Protein AF-A0A6S7K1G3-F1 (afdb_monomer)

Nearest PDB structures (foldseek):
  2ozj-assembly2_B-3  TM=6.585E-01  e=2.668E-03  Desulfitobacterium hafniense DCB-2
  5j4f-assembly1_A  TM=6.562E-01  e=2.538E-02  Helicobacter pylori 26695
  6xwv-assembly1_A  TM=2.941E-01  e=1.080E-01  Drosophila melanogaster
  2cau-assembly1_A  TM=2.635E-01  e=7.033E-02  Canavalia ensiformis
  1ipk-assembly1_C  TM=2.394E-01  e=5.098E-02  Glycine max

Secondary structure (DSSP, 8-state):
-----PPEEEE--S-SSSEEEEEEEEEEEEE-S-EEEEE-SSSPEEEE-SS-EEE-TT-EEEE-SEEEEEEEEEEEEE--TT--GGGGGGSTT-EEGGGTSTTS-TTS--EE---EEEEEEEE-HHHHTTSSSS--GGG-EEEEEEE--EE--TT------S--SSS---------SS-------SSSSGGG-

Radius of gyration: 18.21 Å; Cα contacts (8 Å, |Δi|>4): 363; chains: 1; bounding box: 44×36×48 Å

Sequence (193 aa):
MGIIMSNKETTLNFSQRLEATWLTDVKNYRIKKRTIVTNIGERSAKILADPAKELQPRTSTILQDVTIDNADSLILTHIPDKINLGGIILDKGWAHLSATVPDFSTEYPLYKSAQYEVGKVKFDPFFATGATTAPNHEHMRCYQAKVNLWFSPENTNCAIHNHHTDPEMLEVHTQIFGVGRMQKFHKQEFDSI

pLDDT: mean 92.72, std 8.64, range [37.53, 98.56]

Organism: Paramuricea clavata (NCBI:txid317549)

Mean predicted aligned error: 4.65 Å

Structure (mmCIF, N/CA/C/O backbone):
data_AF-A0A6S7K1G3-F1
#
_entry.id   AF-A0A6S7K1G3-F1
#
loop_
_atom_site.group_PDB
_atom_site.id
_atom_site.type_symbol
_atom_site.label_atom_id
_atom_site.label_alt_id
_atom_site.label_comp_id
_atom_site.label_asym_id
_atom_site.label_entity_id
_atom_site.label_seq_id
_atom_site.pdbx_PDB_ins_code
_atom_site.Cartn_x
_atom_site.Cartn_y
_atom_site.Cartn_z
_atom_site.occupancy
_atom_site.B_iso_or_equiv
_atom_site.auth_seq_id
_atom_site.auth_comp_id
_atom_site.auth_asym_id
_atom_site.auth_atom_id
_atom_site.pdbx_PDB_model_num
ATOM 1 N N . MET A 1 1 ? -19.104 21.026 25.021 1.00 37.53 1 MET A N 1
ATOM 2 C CA . MET A 1 1 ? -19.798 20.354 23.902 1.00 37.53 1 MET A CA 1
ATOM 3 C C . MET A 1 1 ? -18.724 19.661 23.077 1.00 37.53 1 MET A C 1
ATOM 5 O O . MET A 1 1 ? -17.961 20.341 22.407 1.00 37.53 1 MET A O 1
ATOM 9 N N . GLY A 1 2 ? -18.517 18.358 23.286 1.00 43.81 2 GLY A N 1
ATOM 10 C CA . GLY A 1 2 ? -17.409 17.627 22.661 1.00 43.81 2 GLY A CA 1
ATOM 11 C C . GLY A 1 2 ? -17.729 17.311 21.204 1.00 43.81 2 GLY A C 1
ATOM 12 O O . GLY A 1 2 ? -18.800 16.779 20.923 1.00 43.81 2 GLY A O 1
ATOM 13 N N . ILE A 1 3 ? -16.823 17.645 20.287 1.00 48.00 3 ILE A N 1
ATOM 14 C CA . ILE A 1 3 ? -16.914 17.215 18.890 1.00 48.00 3 ILE A CA 1
ATOM 15 C C . ILE A 1 3 ? -16.811 15.686 18.894 1.00 48.00 3 ILE A C 1
ATOM 17 O O . ILE A 1 3 ? -15.788 15.131 19.298 1.00 48.00 3 ILE A O 1
ATOM 21 N N . ILE A 1 4 ? -17.877 14.997 18.483 1.00 52.91 4 ILE A N 1
ATOM 22 C CA . ILE A 1 4 ? -17.816 13.564 18.198 1.00 52.91 4 ILE A CA 1
ATOM 23 C C . ILE A 1 4 ? -16.953 13.435 16.942 1.00 52.91 4 ILE A C 1
ATOM 25 O O . ILE A 1 4 ? -17.427 13.669 15.833 1.00 52.91 4 ILE A O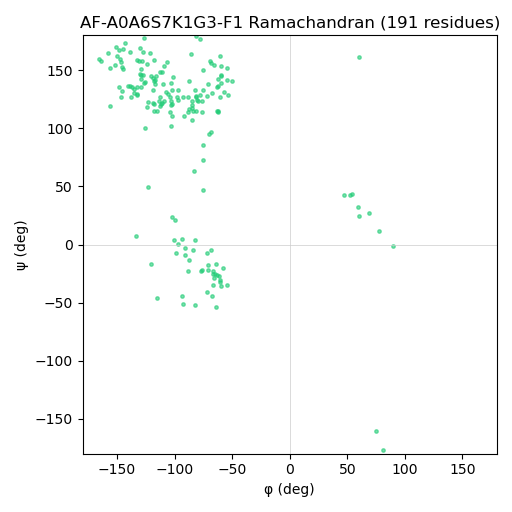 1
ATOM 29 N N . MET A 1 5 ? -15.663 13.143 17.118 1.00 57.69 5 MET A N 1
ATOM 30 C CA . MET A 1 5 ? -14.801 12.775 15.997 1.00 57.69 5 MET A CA 1
ATOM 31 C C . MET A 1 5 ? -15.370 11.491 15.394 1.00 57.69 5 MET A C 1
ATOM 33 O O . MET A 1 5 ? -15.462 10.470 16.078 1.00 57.69 5 MET A O 1
ATOM 37 N N . SER A 1 6 ? -15.838 11.591 14.154 1.00 83.06 6 SER A N 1
ATOM 38 C CA . SER A 1 6 ? -16.354 10.473 13.374 1.00 83.06 6 SER A CA 1
ATOM 39 C C . SER A 1 6 ? -15.286 10.028 12.388 1.00 83.06 6 SER A C 1
ATOM 41 O O . SER A 1 6 ? -14.546 10.850 11.848 1.00 83.06 6 SER A O 1
ATOM 43 N N . ASN A 1 7 ? -15.227 8.719 12.170 1.00 94.06 7 ASN A N 1
ATOM 44 C CA . ASN A 1 7 ? -14.406 8.108 11.137 1.00 94.06 7 ASN A CA 1
ATOM 45 C C . ASN A 1 7 ? -14.727 8.749 9.782 1.00 94.06 7 ASN A C 1
ATOM 47 O O . ASN A 1 7 ? -15.898 8.819 9.401 1.00 94.06 7 ASN A O 1
ATOM 51 N N . LYS A 1 8 ? -13.706 9.200 9.053 1.00 96.44 8 LYS A N 1
ATOM 52 C CA . LYS A 1 8 ? -13.871 9.763 7.709 1.00 96.44 8 LYS A CA 1
ATOM 53 C C . LYS A 1 8 ? -13.453 8.740 6.671 1.00 96.44 8 LYS A C 1
ATOM 55 O O . LYS A 1 8 ? -12.300 8.315 6.654 1.00 96.44 8 LYS A O 1
ATOM 60 N N . GLU A 1 9 ? -14.381 8.387 5.793 1.00 97.38 9 GLU A N 1
ATOM 61 C CA . GLU A 1 9 ? -14.184 7.403 4.731 1.00 97.38 9 GLU A CA 1
ATOM 62 C C . GLU A 1 9 ? -14.218 8.084 3.365 1.00 97.38 9 GLU A C 1
ATOM 64 O O . GLU A 1 9 ? -15.159 8.802 3.036 1.00 97.38 9 GLU A O 1
ATOM 69 N N . THR A 1 10 ? -13.184 7.851 2.561 1.00 98.06 10 THR A N 1
ATOM 70 C CA . THR A 1 10 ? -13.112 8.287 1.163 1.00 98.06 10 THR A CA 1
ATOM 71 C C . THR A 1 10 ? -12.867 7.071 0.281 1.00 98.06 10 THR A C 1
ATOM 73 O O . THR A 1 10 ? -11.840 6.407 0.409 1.00 98.06 10 THR A O 1
ATOM 76 N N . THR A 1 11 ? -13.797 6.763 -0.621 1.00 97.75 11 THR A N 1
ATOM 77 C CA . THR A 1 11 ? -13.630 5.658 -1.574 1.00 97.75 11 THR A CA 1
ATOM 78 C C . THR A 1 11 ? -12.520 5.975 -2.577 1.00 97.75 11 THR A C 1
ATOM 80 O O . THR A 1 11 ? -12.520 7.035 -3.204 1.00 97.75 11 THR A O 1
ATOM 83 N N . LEU A 1 12 ? -11.599 5.030 -2.766 1.00 97.50 12 LEU A N 1
ATOM 84 C CA . LEU A 1 12 ? -10.542 5.088 -3.771 1.00 97.50 12 LEU A CA 1
ATOM 85 C C . LEU A 1 12 ? -10.913 4.176 -4.946 1.00 97.50 12 LEU A C 1
ATOM 87 O O . LEU A 1 12 ? -10.791 2.954 -4.878 1.00 97.50 12 LEU A O 1
ATOM 91 N N . ASN A 1 13 ? -11.383 4.774 -6.038 1.00 95.69 13 ASN A N 1
ATOM 92 C CA . ASN A 1 13 ? -11.923 4.045 -7.189 1.00 95.69 13 ASN A CA 1
ATOM 93 C C . ASN A 1 13 ? -10.823 3.568 -8.151 1.00 95.69 13 ASN A C 1
ATOM 95 O O . ASN A 1 13 ? -10.783 3.974 -9.310 1.00 95.69 13 ASN A O 1
ATOM 99 N N . PHE A 1 14 ? -9.932 2.692 -7.680 1.00 95.69 14 PHE A N 1
ATOM 100 C CA . PHE A 1 14 ? -8.891 2.108 -8.530 1.00 95.69 14 PHE A CA 1
ATOM 101 C C . PHE A 1 14 ? -9.452 1.181 -9.611 1.00 95.69 14 PHE A C 1
ATOM 103 O O . PHE A 1 14 ? -8.864 1.068 -10.680 1.00 95.69 14 PHE A O 1
ATOM 110 N N . SER A 1 15 ? -10.531 0.457 -9.314 1.00 92.94 15 SER A N 1
ATOM 111 C CA . SER A 1 15 ? -11.085 -0.608 -10.155 1.00 92.94 15 SER A CA 1
ATOM 112 C C . SER A 1 15 ? -12.500 -0.961 -9.685 1.00 92.94 15 SER A C 1
ATOM 114 O O . SER A 1 15 ? -12.854 -0.692 -8.542 1.00 92.94 15 SER A O 1
ATOM 116 N N . GLN A 1 16 ? -13.303 -1.589 -10.549 1.00 91.38 16 GLN A N 1
ATOM 117 C CA . GLN A 1 16 ? -14.605 -2.162 -10.172 1.00 91.38 16 GLN A CA 1
ATOM 118 C C . GLN A 1 16 ? -14.487 -3.575 -9.569 1.00 91.38 16 GLN A C 1
ATOM 120 O O . GLN A 1 16 ? -15.484 -4.170 -9.166 1.00 91.38 16 GLN A O 1
ATOM 125 N N . ARG A 1 17 ? -13.277 -4.142 -9.540 1.00 93.00 17 ARG A N 1
ATOM 126 C CA . ARG A 1 17 ? -12.982 -5.530 -9.144 1.00 93.00 17 ARG A CA 1
ATOM 127 C C . ARG A 1 17 ? -12.491 -5.664 -7.709 1.00 93.00 17 ARG A C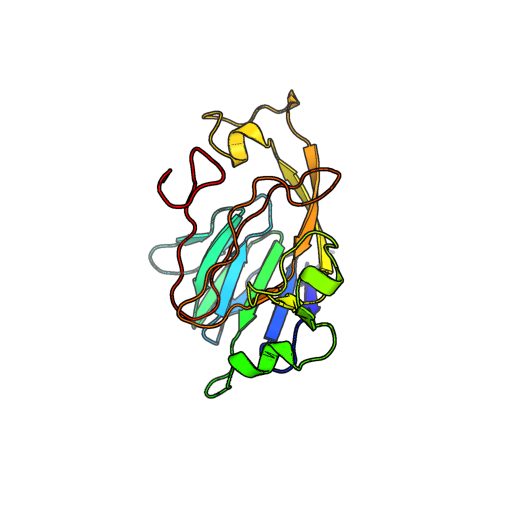 1
ATOM 129 O O . ARG A 1 17 ? -12.314 -6.782 -7.234 1.00 93.00 17 ARG A O 1
ATOM 136 N N . LEU A 1 18 ? -12.249 -4.545 -7.038 1.00 93.81 18 LEU A N 1
ATOM 137 C CA . LEU A 1 18 ? -11.879 -4.472 -5.631 1.00 93.81 18 LEU A CA 1
ATOM 138 C C . LEU A 1 18 ? -12.466 -3.211 -5.013 1.00 93.81 18 LEU A C 1
ATOM 140 O O . LEU A 1 18 ? -12.739 -2.232 -5.703 1.00 93.81 18 LEU A O 1
ATOM 144 N N . GLU A 1 19 ? -12.616 -3.235 -3.700 1.00 95.50 19 GLU A N 1
ATOM 145 C CA . GLU A 1 19 ? -13.054 -2.093 -2.911 1.00 95.50 19 GLU A CA 1
ATOM 146 C C . GLU A 1 19 ? -11.841 -1.532 -2.169 1.00 95.50 19 GLU A C 1
ATOM 148 O O . GLU A 1 19 ? -11.114 -2.279 -1.507 1.00 95.50 19 GLU A O 1
ATOM 153 N N . ALA A 1 20 ? -11.619 -0.222 -2.262 1.00 97.56 20 ALA A N 1
ATOM 154 C C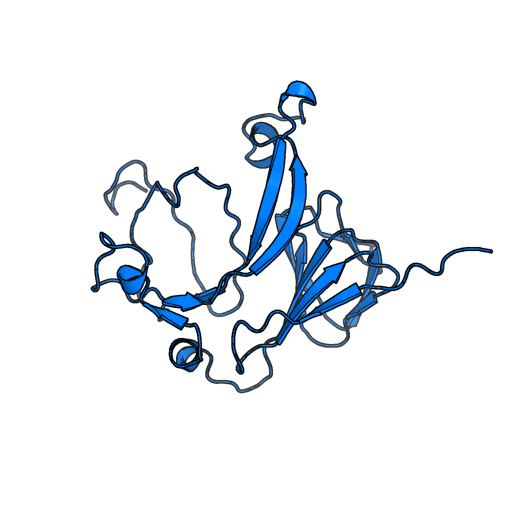A . ALA A 1 20 ? -10.591 0.456 -1.490 1.00 97.56 20 ALA A CA 1
ATOM 155 C C . ALA A 1 20 ? -11.144 1.722 -0.833 1.00 97.56 20 ALA A C 1
ATOM 157 O O . ALA A 1 20 ? -11.833 2.520 -1.470 1.00 97.56 20 ALA A O 1
ATOM 158 N N . THR A 1 21 ? -10.802 1.922 0.437 1.00 98.31 21 THR A N 1
ATOM 159 C CA . THR A 1 21 ? -11.238 3.072 1.233 1.00 98.31 21 THR A CA 1
ATOM 160 C C . THR A 1 21 ? -10.046 3.677 1.954 1.00 98.31 21 THR A C 1
ATOM 162 O O . THR A 1 21 ? -9.307 2.978 2.647 1.00 98.31 21 THR A O 1
ATOM 165 N N . TRP A 1 22 ? -9.881 4.988 1.822 1.00 98.56 22 TRP A N 1
ATOM 166 C CA . TRP A 1 22 ? -9.031 5.781 2.694 1.00 98.56 22 TRP A CA 1
ATOM 167 C C . TRP A 1 22 ? -9.823 6.187 3.935 1.00 98.56 22 TRP A C 1
ATOM 169 O O . TRP A 1 22 ? -10.846 6.866 3.841 1.00 98.56 22 TRP A O 1
ATOM 179 N N . LEU A 1 23 ? -9.361 5.727 5.091 1.00 98.31 23 LEU A N 1
ATOM 180 C CA . LEU A 1 23 ? -9.997 5.907 6.385 1.00 98.31 23 LEU A CA 1
ATOM 181 C C . LEU A 1 23 ? -9.107 6.795 7.269 1.00 98.31 23 LEU A C 1
ATOM 183 O O . LEU A 1 23 ? -7.951 6.454 7.510 1.00 98.31 23 LEU A O 1
ATOM 187 N N . THR A 1 24 ? -9.640 7.913 7.765 1.00 97.69 24 THR A N 1
ATOM 188 C CA . THR A 1 24 ? -8.932 8.850 8.663 1.00 97.69 24 THR A CA 1
ATOM 189 C C . THR A 1 24 ? -9.727 9.143 9.931 1.00 97.69 24 THR A C 1
ATOM 191 O O . THR A 1 24 ? -10.917 8.826 10.011 1.00 97.69 24 THR A O 1
ATOM 194 N N . ASP A 1 25 ? -9.054 9.736 10.923 1.00 94.06 25 ASP A N 1
ATOM 195 C CA . ASP A 1 25 ? -9.614 10.054 12.245 1.00 94.06 25 ASP A CA 1
ATOM 196 C C . ASP A 1 25 ? -10.235 8.811 12.917 1.00 94.06 25 ASP A C 1
ATOM 198 O O . ASP A 1 25 ? -11.343 8.851 13.456 1.00 94.06 25 ASP A O 1
ATOM 202 N N . VAL A 1 26 ? -9.527 7.676 12.839 1.00 96.25 26 VAL A N 1
ATOM 203 C CA . VAL A 1 26 ? -10.087 6.357 13.149 1.00 96.25 26 VAL A CA 1
ATOM 204 C C . VAL A 1 26 ? -10.303 6.195 14.645 1.00 96.25 26 VAL A C 1
ATOM 206 O O . VAL A 1 26 ? -9.375 6.352 15.439 1.00 96.25 26 VAL A O 1
ATOM 209 N N . LYS A 1 27 ? -11.520 5.804 15.019 1.00 96.44 27 LYS A N 1
ATOM 210 C CA . LYS A 1 27 ? -11.925 5.449 16.373 1.00 96.44 27 LYS A CA 1
ATOM 211 C C . LYS A 1 27 ? -12.978 4.340 16.360 1.00 96.44 27 LYS A C 1
ATOM 213 O O . LYS A 1 27 ? -14.018 4.480 15.713 1.00 96.44 27 LYS A O 1
ATOM 218 N N . ASN A 1 28 ? -12.736 3.263 17.109 1.00 96.69 28 ASN A N 1
ATOM 219 C CA . ASN A 1 28 ? -13.648 2.121 17.274 1.00 96.69 28 ASN A CA 1
ATOM 220 C C . ASN A 1 28 ? -14.227 1.585 15.946 1.00 96.69 28 ASN A C 1
ATOM 222 O O . ASN A 1 28 ? -15.420 1.291 15.841 1.00 96.69 28 ASN A O 1
ATOM 226 N N . TYR A 1 29 ? -13.393 1.477 14.910 1.00 97.81 29 TYR A N 1
ATOM 227 C CA . TYR A 1 29 ? -13.824 1.067 13.575 1.00 97.81 29 TYR A CA 1
ATOM 228 C C . TYR A 1 29 ? -13.863 -0.458 13.450 1.00 97.81 29 TYR A C 1
ATOM 230 O O . TYR A 1 29 ? -12.842 -1.130 13.604 1.00 97.81 29 TYR A O 1
ATOM 238 N N . ARG A 1 30 ? -15.037 -1.026 13.152 1.00 97.38 30 ARG A N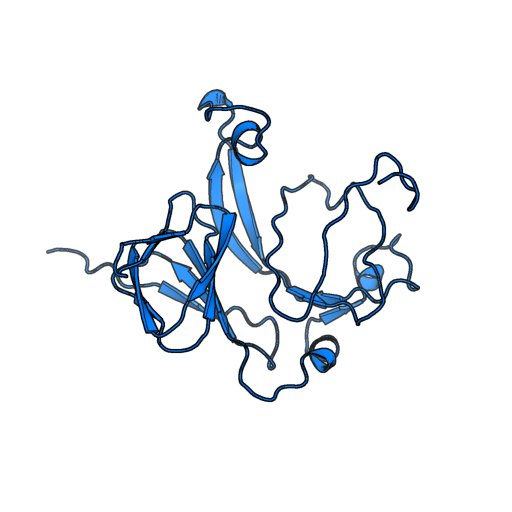 1
ATOM 239 C CA . ARG A 1 30 ? -15.216 -2.479 13.027 1.00 97.38 30 ARG A CA 1
ATOM 240 C C . ARG A 1 30 ? -14.909 -2.962 11.611 1.00 97.38 30 ARG A C 1
ATOM 242 O O . ARG A 1 30 ? -15.665 -2.683 10.684 1.00 97.38 30 ARG A O 1
ATOM 249 N N . ILE A 1 31 ? -13.885 -3.799 11.470 1.00 97.19 31 ILE A N 1
ATOM 250 C CA . ILE A 1 31 ? -13.629 -4.568 10.250 1.00 97.19 31 ILE A CA 1
ATOM 251 C C . ILE A 1 31 ? -14.388 -5.888 10.349 1.00 97.19 31 ILE A C 1
ATOM 253 O O . ILE A 1 31 ? -14.091 -6.718 11.202 1.00 97.19 31 ILE A O 1
ATOM 257 N N . LYS A 1 32 ? -15.384 -6.076 9.478 1.00 95.50 32 LYS A N 1
ATOM 258 C CA . LYS A 1 32 ? -16.225 -7.286 9.456 1.00 95.50 32 LYS A CA 1
ATOM 259 C C . LYS A 1 32 ? -15.689 -8.348 8.498 1.00 95.50 32 LYS A C 1
ATOM 261 O O . LYS A 1 32 ? -15.532 -9.503 8.873 1.00 95.50 32 LYS A O 1
ATOM 266 N N . LYS A 1 33 ? -15.416 -7.952 7.253 1.00 94.94 33 LYS A N 1
ATOM 267 C CA . LYS A 1 33 ? -14.922 -8.843 6.195 1.00 94.94 33 LYS A CA 1
ATOM 268 C C . LYS A 1 33 ? -13.403 -8.966 6.258 1.00 94.94 33 LYS A C 1
ATOM 270 O O . LYS A 1 33 ? -12.740 -8.139 6.878 1.00 94.94 33 LYS A O 1
ATOM 275 N N . ARG A 1 34 ? -12.861 -9.982 5.586 1.00 95.94 34 ARG A N 1
ATOM 276 C CA . ARG A 1 34 ? -11.421 -10.105 5.366 1.00 95.94 34 ARG A CA 1
ATOM 277 C C . ARG A 1 34 ? -10.928 -8.915 4.537 1.00 95.94 34 ARG A C 1
ATOM 279 O O . ARG A 1 34 ? -11.275 -8.791 3.360 1.00 95.94 34 ARG A O 1
ATOM 286 N N . THR A 1 35 ? -10.104 -8.078 5.150 1.00 97.75 35 THR A N 1
ATOM 287 C CA . THR A 1 35 ? -9.646 -6.806 4.588 1.00 97.75 35 THR A CA 1
ATOM 288 C C . THR A 1 35 ? -8.150 -6.665 4.807 1.00 97.75 35 THR A C 1
ATOM 290 O O . THR A 1 35 ? -7.642 -6.905 5.901 1.00 97.75 35 THR A O 1
ATOM 293 N N . ILE A 1 36 ? -7.439 -6.265 3.760 1.00 98.25 36 ILE A N 1
ATOM 294 C CA . ILE A 1 36 ? -6.045 -5.850 3.860 1.00 98.25 36 ILE A CA 1
ATOM 295 C C . ILE A 1 36 ? -6.042 -4.420 4.382 1.00 98.25 36 ILE A C 1
ATOM 297 O O . ILE A 1 36 ? -6.671 -3.537 3.803 1.00 98.25 36 ILE A O 1
ATOM 301 N N . VAL A 1 37 ? -5.353 -4.202 5.492 1.00 98.44 37 VAL A N 1
ATOM 302 C CA . VAL A 1 37 ? -5.241 -2.909 6.156 1.00 98.44 37 VAL A CA 1
ATOM 303 C C . VAL A 1 37 ? -3.806 -2.453 6.036 1.00 98.44 37 VAL A C 1
ATOM 305 O O . VAL A 1 37 ? -2.907 -3.126 6.533 1.00 98.44 37 VAL A O 1
ATOM 308 N N . THR A 1 38 ? -3.597 -1.315 5.386 1.00 98.50 38 THR A N 1
ATOM 309 C CA . THR A 1 38 ? -2.285 -0.675 5.268 1.00 98.50 38 THR A CA 1
ATOM 310 C C . THR A 1 38 ? -2.277 0.580 6.117 1.00 98.50 38 THR A C 1
ATOM 312 O O . THR A 1 38 ? -3.118 1.459 5.928 1.00 98.50 38 THR A O 1
ATOM 315 N N . ASN A 1 39 ? -1.336 0.674 7.052 1.00 98.19 39 ASN A N 1
ATOM 316 C CA . ASN A 1 39 ? -1.162 1.870 7.857 1.00 98.19 39 ASN A CA 1
ATOM 317 C C . ASN A 1 39 ? -0.281 2.870 7.111 1.00 98.19 39 ASN A C 1
ATOM 319 O O . ASN A 1 39 ? 0.929 2.680 7.003 1.00 98.19 39 ASN A O 1
ATOM 323 N N . ILE A 1 40 ? -0.897 3.934 6.605 1.00 97.06 40 ILE A N 1
ATOM 324 C CA . ILE A 1 40 ? -0.198 5.030 5.927 1.00 97.06 40 ILE A CA 1
ATOM 32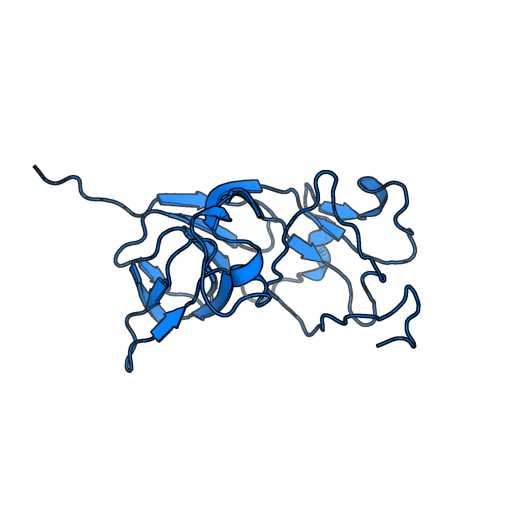5 C C . ILE A 1 40 ? -0.008 6.244 6.845 1.00 97.06 40 ILE A C 1
ATOM 327 O O . ILE A 1 40 ? 0.468 7.275 6.390 1.00 97.06 40 ILE A O 1
ATOM 331 N N . GLY A 1 41 ? -0.405 6.145 8.116 1.00 95.31 41 GLY A N 1
ATOM 332 C CA . GLY A 1 41 ? -0.222 7.182 9.122 1.00 95.31 41 GLY A CA 1
ATOM 333 C C . GLY A 1 41 ? 1.175 7.187 9.744 1.00 95.31 41 GLY A C 1
ATOM 334 O O . GLY A 1 41 ? 2.041 6.371 9.424 1.00 95.31 41 GLY A O 1
ATOM 335 N N . GLU A 1 42 ? 1.385 8.123 10.667 1.00 93.69 42 GLU A N 1
ATOM 336 C CA . GLU A 1 42 ? 2.643 8.275 11.410 1.00 93.69 42 GLU A CA 1
ATOM 337 C C . GLU A 1 42 ? 2.679 7.429 12.687 1.00 93.69 42 GLU A C 1
ATOM 339 O O . GLU A 1 42 ? 3.760 7.093 13.172 1.00 93.69 42 GLU A O 1
ATOM 344 N N . ARG A 1 43 ? 1.509 7.066 13.228 1.00 94.81 43 ARG A N 1
ATOM 345 C CA . ARG A 1 43 ? 1.363 6.286 14.462 1.00 94.81 43 ARG A CA 1
ATOM 346 C C . ARG A 1 43 ? 0.873 4.872 14.191 1.00 94.81 43 ARG A C 1
ATOM 348 O O . ARG A 1 43 ? 0.175 4.612 13.211 1.00 94.81 43 ARG A O 1
ATOM 355 N N . SER A 1 44 ? 1.213 3.955 15.090 1.00 97.44 44 SER A N 1
ATOM 356 C CA . SER A 1 44 ? 0.696 2.589 15.058 1.00 97.44 44 SER A CA 1
ATOM 357 C C . SER A 1 44 ? -0.818 2.574 15.244 1.00 97.44 44 SER A C 1
ATOM 359 O O . SER A 1 44 ? -1.348 3.244 16.130 1.00 97.44 44 SER A O 1
ATOM 361 N N . ALA A 1 45 ? -1.511 1.784 14.429 1.00 98.06 45 ALA A N 1
ATOM 362 C CA . ALA A 1 45 ? -2.935 1.541 14.601 1.00 98.06 45 ALA A CA 1
ATOM 363 C C . ALA A 1 45 ? -3.144 0.470 15.674 1.00 98.06 45 ALA A C 1
ATOM 365 O O . ALA A 1 45 ? -2.567 -0.618 15.585 1.00 98.06 45 ALA A O 1
ATOM 366 N N . LYS A 1 46 ? -3.973 0.764 16.678 1.00 97.94 46 LYS A N 1
ATOM 367 C CA . LYS A 1 46 ? -4.269 -0.163 17.777 1.00 97.94 46 LYS A CA 1
ATOM 368 C C . LYS A 1 46 ? -5.446 -1.058 17.422 1.00 97.94 46 LYS A C 1
ATOM 370 O O . LYS A 1 46 ? -6.515 -0.571 17.060 1.00 97.94 46 LYS A O 1
ATOM 375 N N . ILE A 1 47 ? -5.260 -2.366 17.548 1.00 97.94 47 ILE A N 1
ATOM 376 C CA . ILE A 1 47 ? -6.255 -3.381 17.204 1.00 97.94 47 ILE A CA 1
ATOM 377 C C . ILE A 1 47 ? -6.743 -4.036 18.498 1.00 97.94 47 ILE A C 1
ATOM 379 O O . ILE A 1 47 ? -5.956 -4.620 19.248 1.00 97.94 47 ILE A O 1
ATOM 383 N N . LEU A 1 48 ? -8.052 -3.954 18.740 1.00 96.06 48 LEU A N 1
ATOM 384 C CA . LEU A 1 48 ? -8.739 -4.619 19.846 1.00 96.06 48 LEU A CA 1
ATOM 385 C C . LEU A 1 48 ? -8.883 -6.109 19.528 1.00 96.06 48 LEU A C 1
ATOM 387 O O . LEU A 1 48 ? -9.889 -6.558 18.977 1.00 96.06 48 LEU A O 1
ATOM 391 N N . ALA A 1 49 ? -7.834 -6.850 19.857 1.00 91.81 49 ALA A N 1
ATOM 392 C CA . ALA A 1 49 ? -7.762 -8.303 19.845 1.00 91.81 49 ALA A CA 1
ATOM 393 C C . ALA A 1 49 ? -7.195 -8.787 21.190 1.00 91.81 49 ALA A C 1
ATOM 395 O O . ALA A 1 49 ? -6.697 -7.974 21.970 1.00 91.81 49 ALA A O 1
ATOM 396 N N . ASP A 1 50 ? -7.254 -10.092 21.453 1.00 90.44 50 ASP A N 1
ATOM 397 C CA . ASP A 1 50 ? -6.616 -10.707 22.620 1.00 90.44 50 ASP A CA 1
ATOM 398 C C . ASP A 1 50 ? -5.542 -11.720 22.169 1.00 90.44 50 ASP A C 1
ATOM 400 O O . ASP A 1 50 ? -5.880 -12.701 21.498 1.00 90.44 50 ASP A O 1
ATOM 404 N N . PRO A 1 51 ? -4.245 -11.486 22.458 1.00 89.06 51 PRO A N 1
ATOM 405 C CA . PRO A 1 51 ? -3.695 -10.268 23.055 1.00 89.06 51 PRO A CA 1
ATOM 406 C C . PRO A 1 51 ? -3.788 -9.074 22.094 1.00 89.06 51 PRO A C 1
ATOM 408 O O . PRO A 1 51 ? -3.799 -9.253 20.871 1.00 89.06 51 PRO A O 1
ATOM 411 N N . ALA A 1 52 ? -3.788 -7.857 22.646 1.00 90.31 52 ALA A N 1
ATOM 412 C CA . ALA A 1 52 ? -3.823 -6.625 21.857 1.00 90.31 52 ALA A CA 1
ATOM 413 C C . ALA A 1 52 ? -2.681 -6.588 20.832 1.00 90.31 52 ALA A C 1
ATOM 415 O O . ALA A 1 52 ? -1.555 -7.020 21.105 1.00 90.31 52 ALA A O 1
ATOM 416 N N . LYS A 1 53 ? -2.978 -6.074 19.635 1.00 95.75 53 LYS A N 1
ATOM 417 C CA . LYS A 1 53 ? -2.023 -5.976 18.525 1.00 95.75 53 LYS A CA 1
ATOM 418 C C . LYS A 1 53 ? -1.910 -4.541 18.041 1.00 95.75 53 LYS A C 1
ATOM 420 O O . LYS A 1 53 ? -2.846 -3.753 18.155 1.00 95.75 53 LYS A O 1
ATOM 425 N N . GLU A 1 54 ? -0.770 -4.231 17.443 1.00 97.12 54 GLU A N 1
ATOM 426 C CA . GLU A 1 54 ? -0.527 -2.952 16.791 1.00 97.12 54 GLU A CA 1
ATOM 427 C C . GLU A 1 54 ? -0.056 -3.175 15.356 1.00 97.12 54 GLU A C 1
ATOM 429 O O . GLU A 1 54 ? 0.756 -4.064 15.092 1.00 97.12 54 GLU A O 1
ATOM 434 N N . LEU A 1 55 ? -0.552 -2.350 14.435 1.00 97.94 55 LEU A N 1
ATOM 435 C CA . LEU A 1 55 ? -0.074 -2.281 13.059 1.00 97.94 55 LEU A CA 1
ATOM 436 C C . LEU A 1 55 ? 0.819 -1.049 12.911 1.00 97.94 55 LEU A C 1
ATOM 438 O O . LEU A 1 55 ? 0.335 0.084 12.967 1.00 97.94 55 LEU A O 1
ATOM 442 N N . GLN A 1 56 ? 2.119 -1.273 12.731 1.00 97.19 56 GLN A N 1
ATOM 443 C CA . GLN A 1 56 ? 3.120 -0.208 12.678 1.00 97.19 56 GLN A CA 1
ATOM 444 C C . GLN A 1 56 ? 2.933 0.694 11.442 1.00 97.19 56 GLN A C 1
ATOM 446 O O . GLN A 1 56 ? 2.404 0.238 10.422 1.00 97.19 56 GLN A O 1
ATOM 451 N N . PRO A 1 57 ? 3.376 1.961 11.492 1.00 96.12 57 PRO A N 1
ATOM 452 C CA . PRO A 1 57 ? 3.409 2.844 10.327 1.00 96.12 57 PRO A CA 1
ATOM 453 C C . PRO A 1 57 ? 4.084 2.191 9.120 1.00 96.12 57 PRO A C 1
ATOM 455 O O . PRO A 1 57 ? 5.113 1.534 9.274 1.00 96.12 57 PRO A O 1
ATOM 458 N N . ARG A 1 58 ? 3.543 2.420 7.918 1.00 95.00 58 ARG A N 1
ATOM 459 C CA . ARG A 1 58 ? 4.067 1.908 6.636 1.00 95.00 58 ARG A CA 1
ATOM 460 C C . ARG A 1 58 ? 4.123 0.379 6.550 1.00 95.00 58 ARG A C 1
ATOM 462 O O . ARG A 1 58 ? 4.905 -0.176 5.787 1.00 95.00 58 ARG A O 1
ATOM 469 N N . THR A 1 59 ? 3.291 -0.309 7.323 1.00 96.94 59 THR A N 1
ATOM 470 C CA . THR A 1 59 ? 3.128 -1.763 7.234 1.00 96.94 59 THR A CA 1
ATOM 471 C C . THR A 1 59 ? 1.681 -2.113 6.928 1.00 96.94 59 THR A C 1
ATOM 473 O O . THR A 1 59 ? 0.778 -1.278 7.045 1.00 96.94 59 THR A O 1
ATOM 476 N N . SER A 1 60 ? 1.454 -3.357 6.523 1.00 98.06 60 SER A N 1
ATOM 477 C CA . SER A 1 60 ? 0.122 -3.880 6.264 1.00 98.06 60 SER A CA 1
ATOM 478 C C . SER A 1 60 ? -0.095 -5.234 6.919 1.00 98.06 60 SER A C 1
ATOM 480 O O . SER A 1 60 ? 0.840 -5.945 7.283 1.00 98.06 60 SER A O 1
ATOM 482 N N . THR A 1 61 ? -1.365 -5.570 7.112 1.00 97.75 61 THR A N 1
ATOM 483 C CA . THR A 1 61 ? -1.799 -6.871 7.614 1.00 97.75 61 THR A CA 1
ATOM 484 C C . THR A 1 61 ? -3.186 -7.202 7.076 1.00 97.75 61 THR A C 1
ATOM 486 O O . THR A 1 61 ? -3.863 -6.357 6.493 1.00 97.75 61 THR A O 1
ATOM 489 N N . ILE A 1 62 ? -3.628 -8.437 7.277 1.00 97.44 62 ILE A N 1
ATOM 490 C CA . ILE A 1 62 ? -4.989 -8.867 6.971 1.00 97.44 62 ILE A CA 1
ATOM 491 C C . ILE A 1 62 ? -5.762 -8.952 8.278 1.00 97.44 62 ILE A C 1
ATOM 493 O O . ILE A 1 62 ? -5.379 -9.690 9.183 1.00 97.44 62 ILE A O 1
ATOM 497 N N . LEU A 1 63 ? -6.871 -8.225 8.348 1.00 97.19 63 LEU A N 1
ATOM 498 C CA . LEU A 1 63 ? -7.781 -8.224 9.483 1.00 97.19 63 LEU A CA 1
ATOM 499 C C . LEU A 1 63 ? -9.147 -8.764 9.059 1.00 97.19 63 LEU A C 1
ATOM 501 O O . LEU A 1 63 ? -9.609 -8.532 7.942 1.00 97.19 63 LEU A O 1
ATOM 505 N N . GLN A 1 64 ? -9.799 -9.482 9.966 1.00 96.56 64 GLN A N 1
ATOM 506 C CA . GLN A 1 64 ? -11.167 -9.954 9.811 1.00 96.56 64 GLN A CA 1
ATOM 507 C C . GLN A 1 64 ? -11.807 -10.012 11.190 1.00 96.56 64 GLN A C 1
ATOM 509 O O . GLN A 1 64 ? -11.185 -10.495 12.129 1.00 96.56 64 GLN A O 1
ATOM 514 N N . ASP A 1 65 ? -13.042 -9.532 11.289 1.00 96.62 65 ASP A N 1
ATOM 515 C CA . ASP A 1 65 ? -13.838 -9.583 12.514 1.00 96.62 65 ASP A CA 1
ATOM 516 C C . ASP A 1 65 ? -13.112 -9.009 13.755 1.00 96.62 65 ASP A C 1
ATOM 518 O O . ASP A 1 65 ? -13.193 -9.530 14.868 1.00 96.62 65 ASP A O 1
ATOM 522 N N . VAL A 1 66 ? -12.432 -7.871 13.579 1.00 97.19 66 VAL A N 1
ATOM 523 C CA . VAL A 1 66 ? -11.711 -7.136 14.639 1.00 97.19 66 VAL A CA 1
ATOM 524 C C . VAL A 1 66 ? -12.069 -5.653 14.633 1.00 97.19 66 VAL A C 1
ATOM 526 O O . VAL A 1 66 ? -12.547 -5.111 13.635 1.00 97.19 66 VAL A O 1
ATOM 529 N N . THR A 1 67 ? -11.859 -4.984 15.764 1.00 97.81 67 THR A N 1
ATOM 530 C CA . THR A 1 67 ? -12.081 -3.539 15.892 1.00 97.81 67 THR A CA 1
ATOM 531 C C . THR A 1 67 ? -10.743 -2.819 15.962 1.00 97.81 67 THR A C 1
ATOM 533 O O . THR A 1 67 ? -9.875 -3.196 16.745 1.00 97.81 67 THR A O 1
ATOM 536 N N . ILE A 1 68 ? -10.575 -1.773 15.161 1.00 97.81 68 ILE A N 1
ATOM 537 C CA . ILE A 1 68 ? -9.472 -0.824 15.298 1.00 97.81 68 ILE A CA 1
ATOM 538 C C . ILE A 1 68 ? -9.896 0.200 16.348 1.00 97.81 68 ILE A C 1
ATOM 540 O O . ILE A 1 68 ? -10.864 0.932 16.140 1.00 97.81 68 ILE A O 1
ATOM 544 N N . ASP A 1 69 ? -9.191 0.235 17.476 1.00 97.31 69 ASP A N 1
ATOM 545 C CA . ASP A 1 69 ? -9.444 1.197 18.551 1.00 97.31 69 ASP A CA 1
ATOM 546 C C . ASP A 1 69 ? -9.175 2.618 18.064 1.00 97.31 69 ASP A C 1
ATOM 548 O O . ASP A 1 69 ? -10.051 3.475 18.133 1.00 97.31 69 ASP A O 1
ATOM 552 N N . ASN A 1 70 ? -7.976 2.849 17.521 1.00 97.00 70 ASN A N 1
ATOM 553 C CA . ASN A 1 70 ? -7.585 4.125 16.938 1.00 97.00 70 ASN A CA 1
ATOM 554 C C . ASN A 1 70 ? -6.462 3.987 15.900 1.00 97.00 70 ASN A C 1
ATOM 556 O O . ASN A 1 70 ? -5.654 3.057 15.963 1.00 97.00 70 ASN A O 1
ATOM 560 N N . ALA A 1 71 ? -6.439 4.920 14.946 1.00 97.44 71 ALA A N 1
ATOM 561 C CA . ALA A 1 71 ? -5.403 5.091 13.928 1.00 97.44 71 ALA A CA 1
ATOM 562 C C . ALA A 1 71 ? -5.520 6.479 13.272 1.00 97.44 71 ALA A C 1
ATOM 564 O O . ALA A 1 71 ? -6.598 7.073 13.258 1.00 97.44 71 ALA A O 1
ATOM 565 N N . ASP A 1 72 ? -4.433 6.966 12.675 1.00 95.06 72 ASP A N 1
ATOM 566 C CA . ASP A 1 72 ? -4.433 8.271 11.996 1.00 95.06 72 ASP A CA 1
ATOM 567 C C . ASP A 1 72 ? -4.994 8.184 10.578 1.00 95.06 72 ASP A C 1
ATOM 569 O O . ASP A 1 72 ? -5.875 8.952 10.194 1.00 95.06 72 ASP A O 1
ATOM 573 N N . SER A 1 73 ? -4.454 7.251 9.792 1.00 97.62 73 SER A N 1
ATOM 574 C CA . SER A 1 73 ? -4.722 7.139 8.362 1.00 97.62 73 SER A CA 1
ATOM 575 C C . SER A 1 73 ? -4.463 5.709 7.895 1.00 97.62 73 SER A C 1
ATOM 577 O O . SER A 1 73 ? -3.351 5.190 8.022 1.00 97.62 73 SER A O 1
ATOM 579 N N . LEU A 1 74 ? -5.496 5.057 7.372 1.00 98.56 74 LEU A N 1
ATOM 580 C CA . LEU A 1 74 ? -5.465 3.673 6.912 1.00 98.56 74 LEU A CA 1
ATOM 581 C C . LEU A 1 74 ? -5.987 3.576 5.481 1.00 98.56 74 LEU A C 1
ATOM 583 O O . LEU A 1 74 ? -6.938 4.263 5.111 1.00 98.56 74 LEU A O 1
ATOM 587 N N . ILE A 1 75 ? -5.418 2.660 4.702 1.00 98.56 75 ILE A N 1
ATOM 588 C CA . ILE A 1 75 ? -6.035 2.168 3.471 1.00 98.56 75 ILE A CA 1
ATOM 589 C C . ILE A 1 75 ? -6.623 0.794 3.757 1.00 98.56 75 ILE A C 1
ATOM 591 O O . ILE A 1 75 ? -5.906 -0.134 4.137 1.00 98.56 75 ILE A O 1
ATOM 595 N N . LEU A 1 76 ? -7.930 0.670 3.570 1.00 98.50 76 LEU A N 1
ATOM 596 C CA . LEU A 1 76 ? -8.651 -0.591 3.629 1.00 98.50 76 LEU A CA 1
ATOM 597 C C . LEU A 1 76 ? -8.827 -1.103 2.207 1.00 98.50 76 LEU A C 1
ATOM 599 O O . LEU A 1 76 ? -9.359 -0.382 1.373 1.00 98.50 76 LEU A O 1
ATOM 603 N N . THR A 1 77 ? -8.385 -2.324 1.926 1.00 97.88 77 THR A N 1
ATOM 604 C CA . THR A 1 77 ? -8.574 -2.982 0.6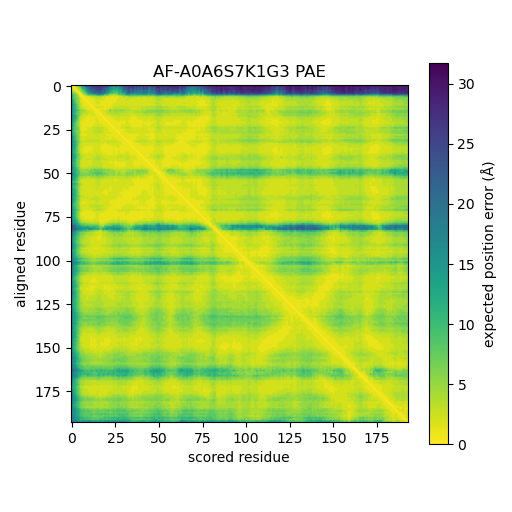28 1.00 97.88 77 THR A CA 1
ATOM 605 C C . THR A 1 77 ? -9.292 -4.307 0.824 1.00 97.88 77 THR A C 1
ATOM 607 O O . THR A 1 77 ? -8.818 -5.185 1.548 1.00 97.88 77 THR A O 1
ATOM 610 N N . HIS A 1 78 ? -10.435 -4.462 0.170 1.00 95.62 78 HIS A N 1
ATOM 611 C CA . HIS A 1 78 ? -11.218 -5.687 0.166 1.00 95.62 78 HIS A CA 1
ATOM 612 C C . HIS A 1 78 ? -11.326 -6.223 -1.261 1.00 95.62 78 HIS A C 1
ATOM 614 O O . HIS A 1 78 ? -11.620 -5.489 -2.203 1.00 95.62 78 HIS A O 1
ATOM 620 N N . ILE A 1 79 ? -11.079 -7.521 -1.409 1.00 92.12 79 ILE A N 1
ATOM 621 C CA . ILE A 1 79 ? -11.260 -8.243 -2.665 1.00 92.12 79 ILE A CA 1
ATOM 622 C C . ILE A 1 79 ? -12.554 -9.045 -2.515 1.00 92.12 79 ILE A C 1
ATOM 624 O O . ILE A 1 79 ? -12.583 -9.948 -1.674 1.00 92.12 79 ILE A O 1
ATOM 628 N N . PRO A 1 80 ? -13.612 -8.738 -3.282 1.00 85.75 80 PRO A N 1
ATOM 629 C CA . PRO A 1 80 ? -14.815 -9.552 -3.277 1.00 85.75 80 PRO A CA 1
ATOM 630 C C . PRO A 1 80 ? -14.517 -10.974 -3.768 1.00 85.75 80 PRO A C 1
ATOM 632 O O . PRO A 1 80 ? -13.721 -11.184 -4.688 1.00 85.75 80 PRO A O 1
ATOM 635 N N . ASP A 1 81 ? -15.171 -11.960 -3.158 1.00 76.31 81 ASP A N 1
ATOM 636 C CA . ASP A 1 81 ? -14.974 -13.365 -3.506 1.00 76.31 81 ASP A CA 1
ATOM 637 C C . ASP A 1 81 ? -15.313 -13.636 -4.984 1.00 76.31 81 ASP A C 1
ATOM 639 O O . ASP A 1 81 ? -16.280 -13.101 -5.527 1.00 76.31 81 ASP A O 1
ATOM 643 N N . LYS A 1 82 ? -14.560 -14.551 -5.613 1.00 69.31 82 LYS A N 1
ATOM 644 C CA . LYS A 1 82 ? -14.821 -15.096 -6.964 1.00 69.31 82 LYS A CA 1
ATOM 645 C C . LYS A 1 82 ? -14.631 -14.120 -8.139 1.00 69.31 82 LYS A C 1
ATOM 647 O O . LYS A 1 82 ? -15.222 -14.325 -9.198 1.00 69.31 82 LYS A O 1
ATOM 652 N N . ILE A 1 83 ? -13.779 -13.103 -8.005 1.00 77.81 83 ILE A N 1
ATOM 653 C CA . ILE A 1 83 ? -13.456 -12.185 -9.109 1.00 77.81 83 ILE A CA 1
ATOM 654 C C . ILE A 1 83 ? -12.155 -12.587 -9.818 1.00 77.81 83 ILE A C 1
ATOM 656 O O . ILE A 1 83 ? -11.125 -12.815 -9.188 1.00 77.81 83 ILE A O 1
ATOM 660 N N . ASN A 1 84 ? -12.186 -12.610 -11.156 1.00 84.56 84 ASN A N 1
ATOM 661 C CA . ASN A 1 84 ? -10.973 -12.627 -11.974 1.00 84.56 84 ASN A CA 1
ATOM 662 C C . ASN A 1 84 ? -10.272 -11.260 -11.872 1.00 84.56 84 ASN A C 1
ATOM 664 O O . ASN A 1 84 ? -10.616 -10.320 -12.596 1.00 84.56 84 ASN A O 1
ATOM 668 N N . LEU A 1 85 ? -9.300 -11.161 -10.962 1.00 90.75 85 LEU A N 1
ATOM 669 C CA . LEU A 1 85 ? -8.486 -9.959 -10.769 1.00 90.75 85 LEU A CA 1
ATOM 670 C C . LEU A 1 85 ? -7.586 -9.645 -11.967 1.00 90.75 85 LEU A C 1
ATOM 672 O O . LEU A 1 85 ? -7.247 -8.486 -12.157 1.00 90.75 85 LEU A O 1
ATOM 676 N N . GLY A 1 86 ? -7.247 -10.623 -12.812 1.00 90.12 86 GLY A N 1
ATOM 677 C CA . GLY A 1 86 ? -6.451 -10.373 -14.018 1.00 90.12 86 GLY A CA 1
ATOM 678 C C . GLY A 1 86 ? -7.135 -9.422 -15.001 1.00 90.12 86 GLY A C 1
ATOM 679 O O . GLY A 1 86 ? -6.471 -8.670 -15.706 1.00 90.12 86 GLY A O 1
ATOM 680 N N . GLY A 1 87 ? -8.472 -9.372 -14.986 1.00 92.88 87 GLY A N 1
ATOM 681 C CA . GLY A 1 87 ? -9.245 -8.418 -15.781 1.00 92.88 87 GLY A CA 1
ATOM 682 C C . GLY A 1 87 ? -9.112 -6.959 -15.334 1.00 92.88 87 GLY A C 1
ATOM 683 O O . GLY A 1 87 ? -9.679 -6.094 -15.994 1.00 92.88 87 GLY A O 1
ATOM 684 N N . ILE A 1 88 ? -8.402 -6.666 -14.236 1.00 94.44 88 ILE A N 1
ATOM 685 C CA . ILE A 1 88 ? -8.258 -5.307 -13.697 1.00 94.44 88 ILE A CA 1
ATOM 686 C C . ILE A 1 88 ? -7.593 -4.346 -14.680 1.00 94.44 88 ILE A C 1
ATOM 688 O O . ILE A 1 88 ? -7.941 -3.173 -14.718 1.00 94.44 88 ILE A O 1
ATOM 692 N N . ILE A 1 89 ? -6.713 -4.860 -15.540 1.00 95.44 89 ILE A N 1
ATOM 693 C CA . ILE A 1 89 ? -6.027 -4.075 -16.571 1.00 95.44 89 ILE A CA 1
ATOM 694 C C . ILE A 1 89 ? -6.983 -3.499 -17.626 1.00 95.44 89 ILE A C 1
ATOM 696 O O . ILE A 1 89 ? -6.599 -2.603 -18.369 1.00 95.44 89 ILE A O 1
ATOM 700 N N . LEU A 1 90 ? -8.211 -4.025 -17.708 1.00 95.12 90 LEU A N 1
ATOM 701 C CA . LEU A 1 90 ? -9.259 -3.561 -18.620 1.00 95.12 90 LEU A CA 1
ATOM 702 C C . LEU A 1 90 ? -10.150 -2.483 -17.988 1.00 95.12 90 LEU A C 1
ATOM 704 O O . LEU A 1 90 ? -10.995 -1.904 -18.673 1.00 95.12 90 LEU A O 1
ATOM 708 N N . ASP A 1 91 ? -10.006 -2.231 -16.687 1.00 94.50 91 ASP A N 1
ATOM 709 C CA . ASP A 1 91 ? -10.811 -1.241 -15.990 1.00 94.50 91 ASP A CA 1
ATOM 710 C C . ASP A 1 91 ? -10.333 0.182 -16.328 1.00 94.50 91 ASP A C 1
ATOM 712 O O . ASP A 1 91 ? -9.157 0.449 -16.590 1.00 94.50 91 ASP A O 1
ATOM 716 N N . LYS A 1 92 ? -11.262 1.142 -16.297 1.00 93.31 92 LYS A N 1
ATOM 717 C CA . LYS A 1 92 ? -10.961 2.545 -16.602 1.00 93.31 92 LYS A CA 1
ATOM 718 C C . LYS A 1 92 ? -9.852 3.084 -15.688 1.00 93.31 92 LYS A C 1
ATOM 720 O O . LYS A 1 92 ? -9.954 2.999 -14.470 1.00 93.31 92 LYS A O 1
ATOM 725 N N . GLY A 1 93 ? -8.854 3.732 -16.289 1.00 93.31 93 GLY A N 1
ATOM 726 C CA . GLY A 1 93 ? -7.734 4.349 -15.570 1.00 93.31 93 GLY A CA 1
ATOM 727 C C . GLY A 1 93 ? -6.539 3.421 -15.359 1.00 93.31 93 GLY A C 1
ATOM 728 O O . GLY A 1 93 ? -5.540 3.871 -14.802 1.00 93.31 93 GLY A O 1
ATOM 729 N N . TRP A 1 94 ? -6.620 2.168 -15.812 1.00 96.88 94 TRP A N 1
ATOM 730 C CA . TRP A 1 94 ? -5.465 1.287 -15.917 1.00 96.88 94 TRP A CA 1
ATOM 731 C C . TRP A 1 94 ? -4.761 1.464 -17.256 1.00 96.88 94 TRP A C 1
ATOM 733 O O . TRP A 1 94 ? -5.399 1.633 -18.295 1.00 96.88 94 TRP A O 1
ATOM 743 N N . ALA A 1 95 ? -3.434 1.423 -17.223 1.00 96.56 95 ALA A N 1
ATOM 744 C CA . ALA A 1 95 ? -2.604 1.476 -18.414 1.00 96.56 95 ALA A CA 1
ATOM 745 C C . ALA A 1 95 ? -1.346 0.626 -18.232 1.00 96.56 95 ALA A C 1
ATOM 747 O O . ALA A 1 95 ? -0.863 0.442 -17.112 1.00 96.56 95 ALA A O 1
ATOM 748 N N . HIS A 1 96 ? -0.806 0.135 -19.348 1.00 96.56 96 HIS A N 1
ATOM 749 C CA . HIS A 1 96 ? 0.554 -0.392 -19.385 1.00 96.56 96 HIS A CA 1
ATOM 750 C C . HIS A 1 96 ? 1.536 0.717 -18.981 1.00 96.56 96 HIS A C 1
ATOM 752 O O . HIS A 1 96 ? 1.365 1.864 -19.403 1.00 96.56 96 HIS A O 1
ATOM 758 N N . LEU A 1 97 ? 2.561 0.406 -18.184 1.00 94.31 97 LEU A N 1
ATOM 759 C CA . LEU A 1 97 ? 3.440 1.427 -17.605 1.00 94.31 97 LEU A CA 1
ATOM 760 C C . LEU A 1 97 ? 4.145 2.275 -18.675 1.00 94.31 97 LEU A C 1
ATOM 762 O O . LEU A 1 97 ? 4.249 3.491 -18.505 1.00 94.31 97 LEU A O 1
ATOM 766 N N . SER A 1 98 ? 4.525 1.670 -19.805 1.00 93.56 98 SER A N 1
ATOM 767 C CA . SER A 1 98 ? 5.138 2.369 -20.950 1.00 93.56 98 SER A CA 1
ATOM 768 C C . SER A 1 98 ? 4.283 3.498 -21.540 1.00 93.56 98 SER A C 1
ATOM 770 O O . SER A 1 98 ? 4.813 4.405 -22.171 1.00 93.56 98 SER A O 1
ATOM 772 N N . ALA A 1 99 ? 2.966 3.504 -21.305 1.00 92.31 99 ALA A N 1
ATOM 773 C CA . ALA A 1 99 ? 2.104 4.615 -21.711 1.00 92.31 99 ALA A CA 1
ATOM 774 C C . ALA A 1 99 ? 2.325 5.883 -20.863 1.00 92.31 99 ALA A C 1
ATOM 776 O O . ALA A 1 99 ? 1.900 6.969 -21.250 1.00 92.31 99 ALA A O 1
ATOM 777 N N . THR A 1 100 ? 2.954 5.744 -19.694 1.00 85.69 100 THR A N 1
ATOM 778 C CA . THR A 1 100 ? 3.200 6.836 -18.736 1.00 85.69 100 THR A CA 1
ATOM 779 C C . THR A 1 100 ? 4.680 7.062 -18.437 1.00 85.69 100 THR A C 1
ATOM 781 O O . THR A 1 100 ? 5.035 8.123 -17.932 1.00 85.69 100 THR A O 1
ATOM 784 N N . VAL A 1 101 ? 5.539 6.093 -18.766 1.00 87.31 101 VAL A N 1
ATOM 785 C CA . VAL A 1 101 ? 6.993 6.146 -18.590 1.00 87.31 101 VAL A CA 1
ATOM 786 C C . VAL A 1 101 ? 7.638 5.841 -19.948 1.00 87.31 101 VAL A C 1
ATOM 788 O O . VAL A 1 101 ? 7.692 4.669 -20.320 1.00 87.31 101 VAL A O 1
ATOM 791 N N . PRO A 1 102 ? 8.088 6.866 -20.701 1.00 81.62 102 PRO A N 1
ATOM 792 C CA . PRO A 1 102 ? 8.523 6.716 -22.094 1.00 81.62 102 PRO A CA 1
ATOM 793 C C . PRO A 1 102 ? 9.601 5.651 -22.333 1.00 81.62 102 PRO A C 1
ATOM 795 O O . PRO A 1 102 ? 9.554 4.967 -23.351 1.00 81.62 102 PRO A O 1
ATOM 798 N N . ASP A 1 103 ? 10.521 5.467 -21.384 1.00 86.38 103 ASP A N 1
ATOM 799 C CA . ASP A 1 103 ? 11.655 4.542 -21.522 1.00 86.38 103 ASP A CA 1
ATOM 800 C C . ASP A 1 103 ? 11.381 3.138 -20.949 1.00 86.38 103 ASP A C 1
ATOM 802 O O . ASP A 1 103 ? 12.271 2.287 -20.901 1.00 86.38 103 ASP A O 1
ATOM 806 N N . PHE A 1 104 ? 10.153 2.863 -20.495 1.00 90.25 104 PHE A N 1
ATOM 807 C CA . PHE A 1 104 ? 9.801 1.547 -19.968 1.00 90.25 104 PHE A CA 1
ATOM 808 C C . PHE A 1 104 ? 9.497 0.561 -21.105 1.00 90.25 104 PHE A C 1
ATOM 810 O O . PHE A 1 104 ? 8.615 0.802 -21.932 1.00 90.25 104 PHE A O 1
ATOM 817 N N . SER A 1 105 ? 10.196 -0.579 -21.126 1.00 91.19 105 SER A N 1
ATOM 818 C CA . SER A 1 105 ? 10.026 -1.597 -22.173 1.00 91.19 105 SER A CA 1
ATOM 819 C C . SER A 1 105 ? 8.606 -2.176 -22.193 1.00 91.19 105 SER A C 1
ATOM 821 O O . SER A 1 105 ? 8.036 -2.528 -21.160 1.00 91.19 105 SER A O 1
ATOM 823 N N . THR A 1 106 ? 8.045 -2.326 -23.396 1.00 92.56 106 THR A N 1
ATOM 824 C CA . THR A 1 106 ? 6.742 -2.972 -23.626 1.00 92.56 106 THR A CA 1
ATOM 825 C C . THR A 1 106 ? 6.773 -4.488 -23.435 1.00 92.56 106 THR A C 1
ATOM 827 O O . THR A 1 106 ? 5.725 -5.123 -23.486 1.00 92.56 106 THR A O 1
ATOM 830 N N . GLU A 1 107 ? 7.952 -5.081 -23.237 1.00 93.75 107 GLU A N 1
ATOM 831 C CA . GLU A 1 107 ? 8.105 -6.520 -22.998 1.00 93.75 107 GLU A CA 1
ATOM 832 C C . GLU A 1 107 ? 7.728 -6.928 -21.568 1.00 93.75 107 GLU A C 1
ATOM 834 O O . GLU A 1 107 ? 7.376 -8.084 -21.340 1.00 93.75 107 GLU A O 1
ATOM 839 N N . TYR A 1 108 ? 7.772 -5.997 -20.607 1.00 93.69 108 TYR A N 1
ATOM 840 C CA . TYR A 1 108 ? 7.387 -6.260 -19.221 1.00 93.69 108 TYR A CA 1
ATOM 841 C C . TYR A 1 108 ? 5.907 -5.929 -19.016 1.00 93.69 108 TYR A C 1
ATOM 843 O O . TYR A 1 108 ? 5.562 -4.748 -19.009 1.00 93.69 108 TYR A O 1
ATOM 851 N N . PRO A 1 109 ? 5.025 -6.922 -18.797 1.00 94.62 109 PRO A N 1
ATOM 852 C CA . PRO A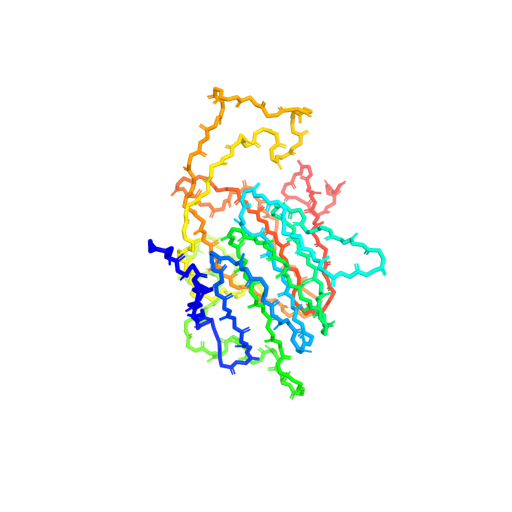 1 109 ? 3.589 -6.703 -18.639 1.00 94.62 109 PRO A CA 1
ATOM 853 C C . PRO A 1 109 ? 3.272 -6.118 -17.253 1.00 94.62 109 PRO A C 1
ATOM 855 O O . PRO A 1 109 ? 2.746 -6.798 -16.368 1.00 94.62 109 PRO A O 1
ATOM 858 N N . LEU A 1 110 ? 3.609 -4.844 -17.063 1.00 96.19 110 LEU A N 1
ATOM 859 C CA . LEU A 1 110 ? 3.392 -4.092 -15.835 1.00 96.19 110 LEU A CA 1
ATOM 860 C C . LEU A 1 110 ? 2.348 -3.008 -16.073 1.00 96.19 110 LEU A C 1
ATOM 862 O O . LEU A 1 110 ? 2.512 -2.123 -16.912 1.00 96.19 110 LEU A O 1
ATOM 866 N N . TYR A 1 111 ? 1.272 -3.075 -15.300 1.00 96.75 111 TYR A N 1
ATOM 867 C CA . TYR A 1 111 ? 0.128 -2.186 -15.423 1.00 96.75 111 TYR A CA 1
ATOM 868 C C . TYR A 1 111 ? -0.069 -1.402 -14.134 1.00 96.75 111 TYR A C 1
ATOM 870 O O . TYR A 1 111 ? 0.112 -1.935 -13.037 1.00 96.75 111 TYR A O 1
ATOM 878 N N . LYS A 1 112 ? -0.475 -0.141 -14.273 1.00 96.44 112 LYS A N 1
ATOM 879 C CA . LYS A 1 112 ? -0.673 0.797 -13.167 1.00 96.44 112 LYS A CA 1
ATOM 880 C C . LYS A 1 112 ? -2.081 1.378 -13.215 1.00 96.44 112 LYS A C 1
ATOM 882 O O . LYS A 1 112 ? -2.564 1.718 -14.293 1.00 96.44 112 LYS A O 1
ATOM 887 N N . SER A 1 113 ? -2.716 1.520 -12.055 1.00 97.19 113 SER A N 1
ATOM 888 C CA . SER A 1 113 ? -3.976 2.259 -11.918 1.00 97.19 113 SER A CA 1
ATOM 889 C C . SER A 1 113 ? -3.763 3.778 -11.915 1.00 97.19 113 SER A C 1
ATOM 891 O O . SER A 1 113 ? -2.639 4.276 -11.810 1.00 97.19 113 SER A O 1
ATOM 893 N N . ALA A 1 114 ? -4.867 4.528 -11.858 1.00 94.12 114 ALA A N 1
ATOM 894 C CA . ALA A 1 114 ? -4.848 5.914 -11.398 1.00 94.12 114 ALA A CA 1
ATOM 895 C C . ALA A 1 114 ? -4.214 6.033 -9.996 1.00 94.12 114 ALA A C 1
ATOM 897 O O . ALA A 1 114 ? -4.276 5.100 -9.187 1.00 94.12 114 ALA A O 1
ATOM 898 N N . GLN A 1 115 ? -3.621 7.192 -9.713 1.00 95.38 115 GLN A N 1
ATOM 899 C CA . GLN A 1 115 ? -2.987 7.510 -8.436 1.00 95.38 115 GLN A CA 1
ATOM 900 C C . GLN A 1 115 ? -3.810 8.553 -7.677 1.00 95.38 115 GLN A C 1
ATOM 902 O O . GLN A 1 115 ? -4.282 9.523 -8.267 1.00 95.38 115 GLN A O 1
ATOM 907 N N . TYR A 1 116 ? -3.959 8.356 -6.369 1.00 97.31 116 TYR A N 1
ATOM 908 C CA . TYR A 1 116 ? -4.715 9.236 -5.482 1.00 97.31 116 TYR A CA 1
ATOM 909 C C . TYR A 1 116 ? -3.800 9.841 -4.426 1.00 97.31 116 TYR A C 1
ATOM 911 O O . TYR A 1 116 ? -2.940 9.154 -3.879 1.00 97.31 116 TYR A O 1
ATOM 919 N N . GLU A 1 117 ? -4.018 11.113 -4.107 1.00 97.44 117 GLU A N 1
ATOM 920 C CA . GLU A 1 117 ? -3.380 11.793 -2.980 1.00 97.44 117 GLU A CA 1
ATOM 921 C C . GLU A 1 117 ? -4.179 11.524 -1.697 1.00 97.44 117 GLU A C 1
ATOM 923 O O . GLU A 1 117 ? -5.376 11.795 -1.641 1.00 97.44 117 GLU A O 1
ATOM 928 N N . VAL A 1 118 ? -3.529 10.972 -0.667 1.00 97.06 118 VAL A N 1
ATOM 929 C CA . VAL A 1 118 ? -4.178 10.472 0.566 1.00 97.06 118 VAL A CA 1
ATOM 930 C C . VAL A 1 118 ? -3.618 11.142 1.822 1.00 97.06 118 VAL A C 1
ATOM 932 O O . VAL A 1 118 ? -3.241 10.508 2.808 1.00 97.06 118 VAL A O 1
ATOM 935 N N . GLY A 1 119 ? -3.560 12.471 1.777 1.00 95.50 119 GLY A N 1
ATOM 936 C CA . GLY A 1 119 ? -3.091 13.292 2.890 1.00 95.50 119 GLY A CA 1
ATOM 937 C C . GLY A 1 119 ? -1.569 13.381 2.993 1.00 95.50 119 GLY A C 1
ATOM 938 O O . GLY A 1 119 ? -0.827 12.912 2.131 1.00 95.50 119 GLY A O 1
ATOM 939 N N . LYS A 1 120 ? -1.099 14.060 4.037 1.00 96.56 120 LYS A N 1
ATOM 940 C CA . LYS A 1 120 ? 0.323 14.318 4.270 1.00 96.56 120 LYS A CA 1
ATOM 941 C C . LYS A 1 120 ? 0.812 13.543 5.481 1.00 96.56 120 LYS A C 1
ATOM 943 O O . LYS A 1 120 ? 0.060 13.358 6.432 1.00 96.56 120 LYS A O 1
ATOM 948 N N . VAL A 1 121 ? 2.078 13.154 5.445 1.00 95.44 121 VAL A N 1
ATOM 949 C CA . VAL A 1 121 ? 2.768 12.475 6.546 1.00 95.44 121 VAL A CA 1
ATOM 950 C C . VAL A 1 121 ? 4.083 13.174 6.843 1.00 95.44 121 VAL A C 1
ATOM 952 O O . VAL A 1 121 ? 4.735 13.694 5.935 1.00 95.44 121 VAL A O 1
ATOM 955 N N . LYS A 1 122 ? 4.484 13.196 8.108 1.00 95.81 122 LYS A N 1
ATOM 956 C CA . LYS A 1 122 ? 5.740 13.779 8.567 1.00 95.81 122 LYS A CA 1
ATOM 957 C C . LYS A 1 122 ? 6.616 12.716 9.219 1.00 95.81 122 LYS A C 1
ATOM 959 O O . LYS A 1 122 ? 6.225 12.080 10.186 1.00 95.81 122 LYS A O 1
ATOM 964 N N . PHE A 1 123 ? 7.821 12.514 8.699 1.00 94.94 123 PHE A N 1
ATOM 965 C CA . PHE A 1 123 ? 8.773 11.579 9.301 1.00 94.94 123 PHE A CA 1
ATOM 966 C C . PHE A 1 123 ? 10.219 11.889 8.897 1.00 94.94 123 PHE A C 1
ATOM 968 O O . PHE A 1 123 ? 10.470 12.639 7.951 1.00 94.94 123 PHE A O 1
ATOM 975 N N . ASP A 1 124 ? 11.165 11.305 9.636 1.00 95.94 124 ASP A N 1
ATOM 976 C CA . ASP A 1 124 ? 12.586 11.260 9.285 1.00 95.94 124 ASP A CA 1
ATOM 977 C C . ASP A 1 124 ? 12.818 10.110 8.283 1.00 95.94 124 ASP A C 1
ATOM 979 O O . ASP A 1 124 ? 12.615 8.944 8.646 1.00 95.94 124 ASP A O 1
ATOM 983 N N . PRO A 1 125 ? 13.213 10.398 7.027 1.00 93.88 125 PRO A N 1
ATOM 984 C CA . PRO A 1 125 ? 13.398 9.374 6.002 1.00 93.88 125 PRO A CA 1
ATOM 985 C C . PRO A 1 125 ? 14.549 8.409 6.305 1.00 93.88 125 PRO A C 1
ATOM 987 O O . PRO A 1 125 ? 14.470 7.246 5.911 1.00 93.88 125 PRO A O 1
ATOM 990 N N . PHE A 1 126 ? 15.589 8.839 7.025 1.00 94.81 126 PHE A N 1
ATOM 991 C CA . PHE A 1 126 ? 16.722 7.980 7.374 1.00 94.81 126 PHE A CA 1
ATOM 992 C C . PHE A 1 126 ? 16.317 6.946 8.422 1.00 94.81 126 PHE A C 1
ATOM 994 O O . PHE A 1 126 ? 16.638 5.766 8.294 1.00 94.81 126 PHE A O 1
ATOM 1001 N N . PHE A 1 127 ? 15.521 7.358 9.406 1.00 94.25 127 PHE A N 1
ATOM 1002 C CA . PHE A 1 127 ? 14.942 6.427 10.368 1.00 94.25 127 PHE A CA 1
ATOM 1003 C C . PHE A 1 127 ? 13.918 5.493 9.711 1.00 94.25 127 PHE A C 1
ATOM 1005 O O . PHE A 1 127 ? 13.951 4.283 9.922 1.00 94.25 127 PHE A O 1
ATOM 1012 N N . ALA A 1 128 ? 13.034 6.028 8.862 1.00 92.38 128 ALA A N 1
ATOM 1013 C CA . ALA A 1 128 ? 11.996 5.234 8.200 1.00 92.38 128 ALA A CA 1
ATOM 1014 C C . ALA A 1 128 ? 12.551 4.147 7.264 1.00 92.38 128 ALA A C 1
ATOM 1016 O O . ALA A 1 128 ? 11.878 3.141 7.046 1.00 92.38 128 ALA A O 1
ATOM 1017 N N . THR A 1 129 ? 13.759 4.342 6.732 1.00 90.69 129 THR A N 1
ATOM 1018 C CA . THR A 1 129 ? 14.468 3.385 5.866 1.00 90.69 129 THR A CA 1
ATOM 1019 C C . THR A 1 129 ? 15.478 2.514 6.623 1.00 90.69 129 THR A C 1
ATOM 1021 O O . THR A 1 129 ? 16.115 1.655 6.016 1.00 90.69 129 THR A O 1
ATOM 1024 N N . GLY A 1 130 ? 15.611 2.695 7.943 1.00 91.94 130 GLY A N 1
ATOM 1025 C CA . GLY A 1 130 ? 16.523 1.925 8.792 1.00 91.94 130 GLY A CA 1
ATOM 1026 C C . GLY A 1 130 ?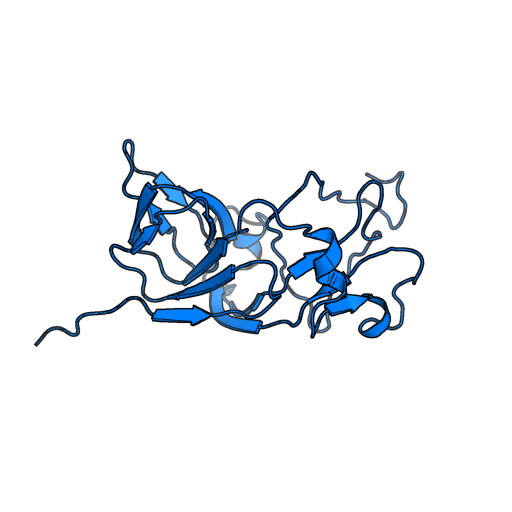 17.995 2.342 8.703 1.00 91.94 130 GLY A C 1
ATOM 1027 O O . GLY A 1 130 ? 18.853 1.629 9.216 1.00 91.94 130 GLY A O 1
ATOM 1028 N N . ALA A 1 131 ? 18.307 3.483 8.080 1.00 93.81 131 ALA A N 1
ATOM 1029 C CA . ALA A 1 131 ? 19.660 4.041 8.046 1.00 93.81 131 ALA A CA 1
ATOM 1030 C C . ALA A 1 131 ? 20.109 4.587 9.416 1.00 93.81 131 ALA A C 1
ATOM 1032 O O . ALA A 1 131 ? 21.305 4.705 9.678 1.00 93.81 131 ALA A O 1
ATOM 1033 N N . THR A 1 132 ? 19.159 4.903 10.300 1.00 96.06 132 THR A N 1
ATOM 1034 C CA . THR A 1 132 ? 19.407 5.283 11.697 1.00 96.06 132 THR A CA 1
ATOM 1035 C C . THR A 1 132 ? 18.551 4.450 12.651 1.00 96.06 132 THR A C 1
ATOM 1037 O O . THR A 1 132 ? 17.510 3.913 12.278 1.00 96.06 132 THR A O 1
ATOM 1040 N N . THR A 1 133 ? 18.980 4.345 13.911 1.00 93.88 133 THR A N 1
ATOM 1041 C CA . THR A 1 133 ? 18.277 3.585 14.962 1.00 93.88 133 THR A CA 1
ATOM 1042 C C . THR A 1 133 ? 17.216 4.400 15.705 1.00 93.88 133 THR A C 1
ATOM 1044 O O . THR A 1 133 ? 16.398 3.828 16.423 1.00 93.88 133 THR A O 1
ATOM 1047 N N . ALA A 1 134 ? 17.213 5.725 15.536 1.00 93.75 134 ALA A N 1
ATOM 1048 C CA . ALA A 1 134 ? 16.256 6.644 16.142 1.00 93.75 134 ALA A CA 1
ATOM 1049 C C . ALA A 1 134 ? 15.938 7.814 15.189 1.00 93.75 134 ALA A C 1
ATOM 1051 O O . ALA A 1 134 ? 16.800 8.194 14.387 1.00 93.75 134 ALA A O 1
ATOM 1052 N N . PRO A 1 135 ? 14.726 8.397 15.268 1.00 93.69 135 PRO A N 1
ATOM 1053 C CA . PRO A 1 135 ? 14.357 9.559 14.469 1.00 93.69 135 PRO A CA 1
ATOM 1054 C C . PRO A 1 135 ? 15.083 10.824 14.943 1.00 93.69 135 PRO A C 1
ATOM 1056 O O . PRO A 1 135 ? 15.141 11.104 16.140 1.00 93.69 135 PRO A O 1
ATOM 1059 N N . ASN A 1 136 ? 15.564 11.632 13.998 1.00 95.62 136 ASN A N 1
ATOM 1060 C CA . ASN A 1 136 ? 16.098 12.967 14.242 1.00 95.62 136 ASN A CA 1
ATOM 1061 C C . ASN A 1 136 ? 15.083 14.037 13.801 1.00 95.62 136 ASN A C 1
ATOM 1063 O O . ASN A 1 136 ? 14.620 14.062 12.659 1.00 95.62 136 ASN A O 1
ATOM 1067 N N . HIS A 1 137 ? 14.757 14.964 14.705 1.00 94.50 137 HIS A N 1
ATOM 1068 C CA . HIS A 1 137 ? 13.830 16.058 14.428 1.00 94.50 137 HIS A CA 1
ATOM 1069 C C . HIS A 1 137 ? 14.310 16.983 13.289 1.00 94.50 137 HIS A C 1
ATOM 1071 O O . HIS A 1 137 ? 13.488 17.485 12.524 1.00 94.50 137 HIS A O 1
ATOM 1077 N N . GLU A 1 138 ? 15.621 17.173 13.119 1.00 96.81 138 GLU A N 1
ATOM 1078 C CA . GLU A 1 138 ? 16.208 18.003 12.051 1.00 96.81 138 GLU A CA 1
ATOM 1079 C C . GLU A 1 138 ? 15.989 17.412 10.649 1.00 96.81 138 GLU A C 1
ATOM 1081 O O . GLU A 1 138 ? 15.925 18.131 9.646 1.00 96.81 138 GLU A O 1
ATOM 1086 N N . HIS A 1 139 ? 15.820 16.092 10.568 1.00 95.12 139 HIS A N 1
ATOM 1087 C CA . HIS A 1 139 ? 15.561 15.368 9.326 1.00 95.12 139 HIS A CA 1
ATOM 1088 C C . HIS A 1 139 ? 14.071 15.215 9.021 1.00 95.12 139 HIS A C 1
ATOM 1090 O O . HIS A 1 139 ? 13.720 14.696 7.965 1.00 95.12 139 HIS A O 1
ATOM 1096 N N . MET A 1 140 ? 13.180 15.679 9.901 1.00 96.19 140 MET A N 1
ATOM 1097 C CA . MET A 1 140 ? 11.743 15.578 9.666 1.00 96.19 140 MET A CA 1
ATOM 1098 C C . MET A 1 140 ? 11.357 16.330 8.395 1.00 96.19 140 MET A C 1
ATOM 1100 O O . MET A 1 140 ? 11.657 17.517 8.230 1.00 96.19 140 MET A O 1
ATOM 1104 N N . ARG A 1 141 ? 10.660 15.643 7.495 1.00 95.12 141 ARG A N 1
ATOM 1105 C CA . ARG A 1 141 ? 10.114 16.215 6.262 1.00 95.12 141 ARG A CA 1
ATOM 1106 C C . ARG A 1 141 ? 8.642 15.864 6.150 1.00 95.12 141 ARG A C 1
ATOM 1108 O O . ARG A 1 141 ? 8.201 14.853 6.688 1.00 95.12 141 ARG A O 1
ATOM 1115 N N . CYS A 1 142 ? 7.889 16.729 5.479 1.00 95.69 142 CYS A N 1
ATOM 1116 C CA . CYS A 1 142 ? 6.488 16.493 5.169 1.00 95.69 142 CYS A CA 1
ATOM 1117 C C . CYS A 1 142 ? 6.382 15.973 3.735 1.00 95.69 142 CYS A C 1
ATOM 1119 O O . CYS A 1 142 ? 6.893 16.609 2.815 1.00 95.69 142 CYS A O 1
ATOM 1121 N N . TYR A 1 143 ? 5.711 14.841 3.561 1.00 94.81 143 TYR A N 1
ATOM 1122 C CA . TYR A 1 143 ? 5.521 14.179 2.278 1.00 94.81 143 TYR A CA 1
ATOM 1123 C C . TYR A 1 143 ? 4.039 14.133 1.930 1.00 94.81 143 TYR A C 1
ATOM 1125 O O . TYR A 1 143 ? 3.193 13.897 2.796 1.00 94.81 143 TYR A O 1
ATOM 1133 N N . GLN A 1 144 ? 3.730 14.327 0.649 1.00 96.31 144 GLN A N 1
ATOM 1134 C CA . GLN A 1 144 ? 2.417 14.003 0.109 1.00 96.31 144 GLN A CA 1
ATOM 1135 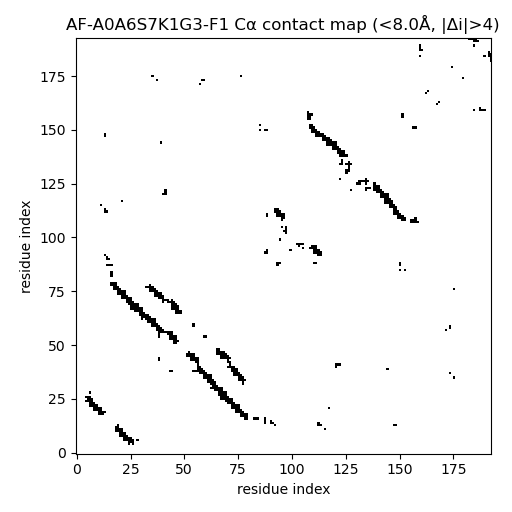C C . GLN A 1 144 ? 2.336 12.486 -0.068 1.00 96.31 144 GLN A C 1
ATOM 1137 O O . GLN A 1 144 ? 3.058 11.927 -0.892 1.00 96.31 144 GLN A O 1
ATOM 1142 N N . ALA A 1 145 ? 1.468 11.816 0.690 1.00 96.56 145 ALA A N 1
ATOM 1143 C CA . ALA A 1 145 ? 1.231 10.394 0.499 1.00 96.56 145 ALA A CA 1
ATOM 1144 C C . ALA A 1 145 ? 0.375 10.193 -0.755 1.00 96.56 145 ALA A C 1
ATOM 1146 O O . ALA A 1 145 ? -0.638 10.877 -0.952 1.00 96.56 145 ALA A O 1
ATOM 1147 N N . LYS A 1 146 ? 0.792 9.259 -1.608 1.00 97.12 146 LYS A N 1
ATOM 1148 C CA . LYS A 1 146 ? 0.067 8.870 -2.815 1.00 97.12 146 LYS A CA 1
ATOM 1149 C C . LYS A 1 146 ? -0.091 7.359 -2.852 1.00 97.12 146 LYS A C 1
ATOM 1151 O O . LYS A 1 146 ? 0.817 6.639 -2.452 1.00 97.12 146 LYS A O 1
ATOM 1156 N N . VAL A 1 147 ? -1.239 6.883 -3.322 1.00 97.81 147 VAL A N 1
ATOM 1157 C CA . VAL A 1 147 ? -1.537 5.450 -3.427 1.00 97.81 147 VAL A CA 1
ATOM 1158 C C . VAL A 1 147 ? -2.030 5.146 -4.830 1.00 97.81 147 VAL A C 1
ATOM 1160 O O . VAL A 1 147 ? -2.854 5.868 -5.391 1.00 97.81 147 VAL A O 1
ATOM 1163 N N . ASN A 1 148 ? -1.515 4.063 -5.395 1.00 97.19 148 ASN A N 1
ATOM 1164 C CA . ASN A 1 148 ? -1.990 3.446 -6.622 1.00 97.19 148 ASN A CA 1
ATOM 1165 C C . ASN A 1 148 ? -1.832 1.932 -6.507 1.00 97.19 148 ASN A C 1
ATOM 1167 O O . ASN A 1 148 ? -1.170 1.431 -5.598 1.00 97.19 148 ASN A O 1
ATOM 1171 N N . LEU A 1 149 ? -2.435 1.217 -7.444 1.00 97.38 149 LEU A N 1
ATOM 1172 C CA . LEU A 1 149 ? -2.296 -0.219 -7.580 1.00 97.38 149 LEU A CA 1
ATOM 1173 C C . LEU A 1 149 ? -1.425 -0.556 -8.782 1.00 97.38 149 LEU A C 1
ATOM 1175 O O . LEU A 1 149 ? -1.278 0.238 -9.718 1.00 97.38 149 LEU A O 1
ATOM 1179 N N . TRP A 1 150 ? -0.862 -1.753 -8.713 1.00 96.94 150 TRP A N 1
ATOM 1180 C CA . TRP A 1 150 ? -0.035 -2.352 -9.742 1.00 96.94 150 TRP A CA 1
ATOM 1181 C C . TRP A 1 150 ? -0.537 -3.763 -10.020 1.00 96.94 150 TRP A C 1
ATOM 1183 O O . TRP A 1 150 ? -1.012 -4.450 -9.113 1.00 96.94 150 TRP A O 1
ATOM 1193 N N . PHE A 1 151 ? -0.423 -4.193 -11.270 1.00 96.50 151 PHE A N 1
ATOM 1194 C CA . PHE A 1 151 ? -0.718 -5.557 -11.681 1.00 96.50 151 PHE A CA 1
ATOM 1195 C C . PHE A 1 151 ? 0.360 -6.047 -12.638 1.00 96.50 151 PHE A C 1
ATOM 1197 O O . PHE A 1 151 ? 0.734 -5.345 -13.578 1.00 96.50 151 PHE A O 1
ATOM 1204 N N . SER A 1 152 ? 0.815 -7.274 -12.408 1.00 96.06 152 SER A N 1
ATOM 1205 C CA . SER A 1 152 ? 1.655 -8.007 -13.342 1.00 96.06 152 SER A CA 1
ATOM 1206 C C . SER A 1 152 ? 1.224 -9.482 -13.355 1.00 96.06 152 SER A C 1
ATOM 1208 O O . SER A 1 152 ? 0.915 -10.015 -12.283 1.00 96.06 152 SER A O 1
ATOM 1210 N N . PRO A 1 153 ? 1.120 -10.134 -14.530 1.00 94.94 153 PRO A N 1
ATOM 1211 C CA . PRO A 1 153 ? 0.768 -11.548 -14.642 1.00 94.94 153 PRO A CA 1
ATOM 1212 C C . PRO A 1 153 ? 1.757 -12.486 -13.937 1.00 94.94 153 PRO A C 1
ATOM 1214 O O . PRO A 1 153 ? 2.904 -12.136 -13.671 1.00 94.94 153 PRO A O 1
ATOM 1217 N N . GLU A 1 154 ? 1.329 -13.719 -13.675 1.00 93.88 154 GLU A N 1
ATOM 1218 C CA . GLU A 1 154 ? 2.219 -14.763 -13.157 1.00 93.88 154 GLU A CA 1
ATOM 1219 C C . GLU A 1 154 ? 3.399 -15.055 -14.098 1.00 93.88 154 GLU A C 1
ATOM 1221 O O . GLU A 1 154 ? 3.292 -14.884 -15.310 1.00 93.88 154 GLU A O 1
ATOM 1226 N N . ASN A 1 155 ? 4.513 -15.543 -13.540 1.00 92.94 155 ASN A N 1
ATOM 1227 C CA . ASN A 1 155 ? 5.741 -15.875 -14.280 1.00 92.94 155 ASN A CA 1
ATOM 1228 C C . ASN A 1 155 ? 6.365 -14.687 -15.037 1.00 92.94 155 ASN A C 1
ATOM 1230 O O . ASN A 1 155 ? 6.974 -14.863 -16.091 1.00 92.94 155 ASN A O 1
ATOM 1234 N N . THR A 1 156 ? 6.232 -13.475 -14.495 1.00 94.38 156 THR A N 1
ATOM 1235 C CA . THR A 1 156 ? 6.819 -12.249 -15.053 1.00 94.38 156 THR A CA 1
ATOM 1236 C C . THR A 1 156 ? 7.650 -11.507 -14.001 1.00 94.38 156 THR A C 1
ATOM 1238 O O . THR A 1 156 ? 7.756 -11.941 -12.851 1.00 94.38 156 THR A O 1
ATOM 1241 N N . ASN A 1 157 ? 8.277 -10.398 -14.396 1.00 92.44 157 ASN A N 1
ATOM 1242 C CA . ASN A 1 157 ? 8.962 -9.478 -13.494 1.00 92.44 157 ASN A CA 1
ATOM 1243 C C . ASN A 1 157 ? 8.673 -8.019 -13.890 1.00 92.44 157 ASN A C 1
ATOM 1245 O O . ASN A 1 157 ? 8.195 -7.748 -14.992 1.00 92.44 157 ASN A O 1
ATOM 1249 N N . CYS A 1 158 ? 8.984 -7.089 -12.987 1.00 91.88 158 CYS A N 1
ATOM 1250 C CA . CYS A 1 158 ? 8.705 -5.656 -13.131 1.00 91.88 158 CYS A CA 1
ATOM 1251 C C . CYS A 1 158 ? 9.925 -4.834 -13.593 1.00 91.88 158 CYS A C 1
ATOM 1253 O O . CYS A 1 158 ? 9.956 -3.627 -13.358 1.00 91.88 158 CYS A O 1
ATOM 1255 N N . ALA A 1 159 ? 10.914 -5.486 -14.219 1.00 91.94 159 ALA A N 1
ATOM 1256 C CA . ALA A 1 159 ? 12.240 -4.953 -14.530 1.00 91.94 159 ALA A CA 1
ATOM 1257 C C . ALA A 1 159 ? 13.056 -4.505 -13.297 1.00 91.94 159 ALA A C 1
ATOM 1259 O O . ALA A 1 159 ? 12.536 -4.265 -12.206 1.00 91.94 159 ALA A O 1
ATOM 1260 N N . ILE A 1 160 ? 14.372 -4.387 -13.479 1.00 91.94 160 ILE A N 1
ATOM 1261 C CA . ILE A 1 160 ? 15.266 -3.772 -12.491 1.00 91.94 160 ILE A CA 1
ATOM 1262 C C . ILE A 1 160 ? 15.193 -2.254 -12.688 1.00 91.94 160 ILE A C 1
ATOM 1264 O O . ILE A 1 160 ? 15.252 -1.779 -13.821 1.00 91.94 160 ILE A O 1
ATOM 1268 N N . HIS A 1 161 ? 15.040 -1.489 -11.612 1.00 89.50 161 HIS A N 1
ATOM 1269 C CA . HIS A 1 161 ? 15.078 -0.029 -11.655 1.00 89.50 161 HIS A CA 1
ATOM 1270 C C . HIS A 1 161 ? 15.557 0.536 -10.314 1.00 89.50 161 HIS A C 1
ATOM 1272 O O . HIS A 1 161 ? 15.438 -0.110 -9.274 1.00 89.50 161 HIS A O 1
ATOM 1278 N N . ASN A 1 162 ? 16.127 1.740 -10.351 1.00 88.50 162 ASN A N 1
ATOM 1279 C CA . ASN A 1 162 ? 16.598 2.475 -9.173 1.00 88.50 162 ASN A CA 1
ATOM 1280 C C . ASN A 1 162 ? 16.155 3.951 -9.161 1.00 88.50 162 ASN A C 1
ATOM 1282 O O . ASN A 1 162 ? 16.600 4.708 -8.303 1.00 88.50 162 ASN A O 1
ATOM 1286 N N . HIS A 1 163 ? 15.298 4.342 -10.105 1.00 83.38 163 HIS A N 1
ATOM 1287 C CA . HIS A 1 163 ? 14.716 5.672 -10.225 1.00 83.38 163 HIS A CA 1
ATOM 1288 C C . HIS A 1 163 ? 13.222 5.526 -10.511 1.00 83.38 163 HIS A C 1
ATOM 1290 O O . HIS A 1 163 ? 12.849 4.754 -11.399 1.00 83.38 163 HIS A O 1
ATOM 1296 N N . HIS A 1 164 ? 12.377 6.240 -9.763 1.00 80.56 164 HIS A N 1
ATOM 1297 C CA . HIS A 1 164 ? 10.922 6.071 -9.861 1.00 80.56 164 HIS A CA 1
ATOM 1298 C C . HIS A 1 164 ? 10.218 7.324 -10.383 1.00 80.56 164 HIS A C 1
ATOM 1300 O O . HIS A 1 164 ? 9.338 7.230 -11.241 1.00 80.56 164 HIS A O 1
ATOM 1306 N N . THR A 1 165 ? 10.574 8.493 -9.849 1.00 81.31 165 THR A N 1
ATOM 1307 C CA . THR A 1 165 ? 9.972 9.789 -10.190 1.00 81.31 165 THR A CA 1
ATOM 1308 C C . THR A 1 165 ? 10.983 10.920 -10.024 1.00 81.31 165 THR A C 1
ATOM 1310 O O . THR A 1 165 ? 11.957 10.778 -9.291 1.00 81.31 165 THR A O 1
ATOM 1313 N N . ASP A 1 166 ? 10.704 12.073 -10.633 1.00 80.44 166 ASP A N 1
ATOM 1314 C CA . ASP A 1 166 ? 11.377 13.339 -10.331 1.00 80.44 166 ASP A CA 1
ATOM 1315 C C . ASP A 1 166 ? 10.356 14.340 -9.741 1.00 80.44 166 ASP A C 1
ATOM 1317 O O . ASP A 1 166 ? 9.387 14.692 -10.426 1.00 80.44 166 ASP A O 1
ATOM 1321 N N . PRO A 1 167 ? 10.494 14.767 -8.469 1.00 84.44 167 PRO A N 1
ATOM 1322 C CA . PRO A 1 167 ? 11.518 14.352 -7.508 1.00 84.44 167 PRO A CA 1
ATOM 1323 C C . PRO A 1 167 ? 11.348 12.896 -7.051 1.00 84.44 167 PRO A C 1
ATOM 1325 O O . PRO A 1 167 ? 10.249 12.335 -7.104 1.00 84.44 167 PRO A O 1
ATOM 1328 N N . GLU A 1 168 ? 12.441 12.301 -6.571 1.00 86.50 168 GLU A N 1
ATOM 1329 C CA . GLU A 1 168 ? 12.460 10.920 -6.075 1.00 86.50 168 GLU A CA 1
ATOM 1330 C C . GLU A 1 168 ? 11.491 10.733 -4.897 1.00 86.50 168 GLU A C 1
ATOM 1332 O O . GLU A 1 168 ? 11.305 11.630 -4.065 1.00 86.50 168 GLU A O 1
ATOM 1337 N N . MET A 1 169 ? 10.882 9.550 -4.814 1.00 91.12 169 MET A N 1
ATOM 1338 C CA . MET A 1 169 ? 9.915 9.207 -3.774 1.00 91.12 169 MET A CA 1
ATOM 1339 C C . MET A 1 169 ? 10.389 8.045 -2.898 1.00 91.12 169 MET A C 1
ATOM 1341 O O . MET A 1 169 ? 11.214 7.228 -3.294 1.00 91.12 169 MET A O 1
ATOM 1345 N N . LEU A 1 170 ? 9.815 7.953 -1.697 1.00 92.06 170 LEU A N 1
ATOM 1346 C CA . LEU A 1 170 ? 9.885 6.744 -0.882 1.00 92.06 170 LEU A CA 1
ATOM 1347 C C . LEU A 1 170 ? 8.664 5.883 -1.175 1.00 92.06 170 LEU A C 1
ATOM 1349 O O . LEU A 1 170 ? 7.529 6.347 -1.053 1.00 92.06 170 LEU A O 1
ATOM 1353 N N . GLU A 1 171 ? 8.903 4.624 -1.513 1.00 93.44 171 GLU A N 1
ATOM 1354 C CA . GLU A 1 171 ? 7.851 3.670 -1.833 1.00 93.44 171 GLU A CA 1
ATOM 1355 C C . GLU A 1 171 ? 7.735 2.552 -0.799 1.00 93.44 171 GLU A C 1
ATOM 1357 O O . GLU A 1 171 ? 8.702 2.125 -0.165 1.00 93.44 171 GLU A O 1
ATOM 1362 N N . VAL A 1 172 ? 6.504 2.078 -0.627 1.00 94.06 172 VAL A N 1
ATOM 1363 C CA . VAL A 1 172 ? 6.166 0.948 0.233 1.00 94.06 172 VAL A CA 1
ATOM 1364 C C . VAL A 1 172 ? 5.154 0.098 -0.514 1.00 94.06 172 VAL A C 1
ATOM 1366 O O . VAL A 1 172 ? 4.113 0.588 -0.948 1.00 94.06 172 VAL A O 1
ATOM 1369 N N . HIS A 1 173 ? 5.450 -1.191 -0.630 1.00 95.56 173 HIS A N 1
ATOM 1370 C CA . HIS A 1 173 ? 4.614 -2.141 -1.346 1.00 95.56 173 HIS A CA 1
ATOM 1371 C C . HIS A 1 173 ? 3.789 -2.984 -0.373 1.00 95.56 173 HIS A C 1
ATOM 1373 O O . HIS A 1 173 ? 4.311 -3.537 0.592 1.00 95.56 173 HIS A O 1
ATOM 1379 N N . THR A 1 174 ? 2.491 -3.115 -0.649 1.00 96.69 174 THR A N 1
ATOM 1380 C CA . THR A 1 174 ? 1.608 -4.078 0.019 1.00 96.69 174 THR A CA 1
ATOM 1381 C C . THR A 1 174 ? 1.072 -5.052 -1.014 1.00 96.69 174 THR A C 1
ATOM 1383 O O . THR A 1 174 ? 0.419 -4.652 -1.976 1.00 96.69 174 THR A O 1
ATOM 1386 N N . GLN A 1 175 ? 1.341 -6.339 -0.811 1.00 95.50 175 GLN A N 1
ATOM 1387 C CA . GLN A 1 175 ? 0.832 -7.379 -1.688 1.00 95.50 175 GLN A CA 1
ATOM 1388 C C . GLN A 1 175 ? -0.654 -7.641 -1.415 1.00 95.50 175 GLN A C 1
ATOM 1390 O O . GLN A 1 175 ? -1.041 -7.968 -0.295 1.00 95.50 175 GLN A O 1
ATOM 1395 N N . ILE A 1 176 ? -1.477 -7.519 -2.460 1.00 94.62 176 ILE A N 1
ATOM 1396 C CA . ILE A 1 176 ? -2.933 -7.710 -2.376 1.00 94.62 176 ILE A CA 1
ATOM 1397 C C . ILE A 1 176 ? -3.340 -9.146 -2.727 1.00 94.62 176 ILE A C 1
ATOM 1399 O O . ILE A 1 176 ? -4.164 -9.747 -2.039 1.00 94.62 176 ILE A O 1
ATOM 1403 N N . PHE A 1 177 ? -2.758 -9.706 -3.789 1.00 92.94 177 PHE A N 1
ATOM 1404 C CA . PHE A 1 177 ? -3.094 -11.032 -4.302 1.00 92.94 177 PHE A CA 1
ATOM 1405 C C . PHE A 1 177 ? -1.865 -11.726 -4.909 1.00 92.94 177 PHE A C 1
ATOM 1407 O O . PHE A 1 177 ? -0.888 -11.069 -5.277 1.00 92.94 177 PHE A O 1
ATOM 1414 N N . GLY A 1 178 ? -1.922 -13.055 -5.016 1.00 91.88 178 GLY A N 1
ATOM 1415 C CA . GLY A 1 178 ? -0.854 -13.883 -5.579 1.00 91.88 178 GLY A CA 1
ATOM 1416 C C . GLY A 1 178 ? 0.348 -14.046 -4.647 1.00 91.88 178 GLY A C 1
ATOM 1417 O O . GLY A 1 178 ? 0.246 -13.833 -3.440 1.00 91.88 178 GLY A O 1
ATOM 1418 N N . VAL A 1 179 ? 1.492 -14.421 -5.224 1.00 92.12 179 VAL A N 1
ATOM 1419 C CA . VAL A 1 179 ? 2.793 -14.518 -4.544 1.00 92.12 179 VAL A CA 1
ATOM 1420 C C . VAL A 1 179 ? 3.832 -13.816 -5.413 1.00 92.12 179 VAL A C 1
ATOM 1422 O O . VAL A 1 179 ? 3.920 -14.082 -6.605 1.00 92.12 179 VAL A O 1
ATOM 1425 N N . GLY A 1 180 ? 4.597 -12.906 -4.814 1.00 91.62 180 GLY A N 1
ATOM 1426 C CA . GLY A 1 180 ? 5.656 -12.153 -5.480 1.00 91.62 180 GLY A CA 1
ATOM 1427 C C . GLY A 1 180 ? 6.776 -11.845 -4.494 1.00 91.62 180 GLY A C 1
ATOM 1428 O O . GLY A 1 180 ? 6.624 -12.048 -3.287 1.00 91.62 180 GLY A O 1
ATOM 1429 N N . ARG A 1 181 ? 7.925 -11.391 -4.995 1.00 91.56 181 ARG A N 1
ATOM 1430 C CA . ARG A 1 181 ? 9.066 -11.004 -4.158 1.00 91.56 181 ARG A CA 1
ATOM 1431 C C . ARG A 1 181 ? 9.701 -9.735 -4.698 1.00 91.56 181 ARG A C 1
ATOM 1433 O O . ARG A 1 181 ? 9.928 -9.624 -5.896 1.00 91.56 181 ARG A O 1
ATOM 1440 N N . MET A 1 182 ? 10.023 -8.818 -3.791 1.00 92.44 182 MET A N 1
ATOM 1441 C CA . MET A 1 182 ? 10.921 -7.709 -4.094 1.00 92.44 182 MET A CA 1
ATOM 1442 C C . MET A 1 182 ? 12.355 -8.214 -3.994 1.00 92.44 182 MET A C 1
ATOM 1444 O O . MET A 1 182 ? 12.735 -8.803 -2.979 1.00 92.44 182 MET A O 1
ATOM 1448 N N . GLN A 1 183 ? 13.139 -7.986 -5.040 1.00 93.31 183 GLN A N 1
ATOM 1449 C CA . GLN A 1 183 ? 14.558 -8.317 -5.086 1.00 93.31 183 GLN A CA 1
ATOM 1450 C C . GLN A 1 183 ? 15.351 -7.024 -5.239 1.00 93.31 183 GLN A C 1
ATOM 1452 O O . GLN A 1 183 ? 14.946 -6.127 -5.976 1.00 93.31 183 GLN A O 1
ATOM 1457 N N . LYS A 1 184 ? 16.454 -6.918 -4.500 1.00 92.38 184 LYS A N 1
ATOM 1458 C CA . LYS A 1 184 ? 17.416 -5.827 -4.640 1.00 92.38 184 LYS A CA 1
ATOM 1459 C C . LYS A 1 184 ? 18.612 -6.381 -5.393 1.00 92.38 184 LYS A C 1
ATOM 1461 O O . LYS A 1 184 ? 19.013 -7.505 -5.125 1.00 92.38 184 LYS A O 1
ATOM 1466 N N . PHE A 1 185 ? 19.135 -5.592 -6.316 1.00 94.50 185 PHE A N 1
ATOM 1467 C CA . PHE A 1 185 ? 20.254 -5.969 -7.164 1.00 94.50 185 PHE A CA 1
ATOM 1468 C C . PHE A 1 185 ? 21.400 -4.986 -6.932 1.00 94.50 185 PHE A C 1
ATOM 1470 O O . PHE A 1 185 ? 21.174 -3.796 -6.697 1.00 94.50 185 PHE A O 1
ATOM 1477 N N . HIS A 1 186 ? 22.632 -5.475 -6.998 1.00 93.81 186 HIS A N 1
ATOM 1478 C CA . HIS A 1 186 ? 23.842 -4.666 -6.915 1.00 93.81 186 HIS A CA 1
ATOM 1479 C C . HIS A 1 186 ? 24.125 -3.904 -8.220 1.00 93.81 186 HIS A C 1
ATOM 1481 O O . HIS A 1 186 ? 24.848 -2.906 -8.200 1.00 93.81 186 HIS A O 1
ATOM 1487 N N . LYS A 1 187 ? 23.578 -4.373 -9.350 1.00 94.19 187 LYS A N 1
ATOM 1488 C CA . LYS A 1 187 ? 23.707 -3.786 -10.692 1.00 94.19 187 LYS A CA 1
ATOM 1489 C C . LYS A 1 187 ? 22.396 -3.921 -11.474 1.00 94.19 187 LYS A C 1
ATOM 1491 O O . LYS A 1 187 ? 21.471 -4.605 -11.050 1.00 94.19 187 LYS A O 1
ATOM 1496 N N . GLN A 1 188 ? 22.340 -3.315 -12.658 1.00 90.56 188 GLN A N 1
ATOM 1497 C CA . GLN A 1 188 ? 21.235 -3.456 -13.616 1.00 90.56 188 GLN A CA 1
ATOM 1498 C C . GLN A 1 188 ? 21.278 -4.824 -14.343 1.00 90.56 188 GLN A C 1
ATOM 1500 O O . GLN A 1 188 ? 21.212 -4.897 -15.566 1.00 90.56 188 GLN A O 1
ATOM 1505 N N . GLU A 1 189 ? 21.457 -5.914 -13.592 1.00 92.56 189 GLU A N 1
ATOM 1506 C CA . GLU A 1 189 ? 21.694 -7.276 -14.089 1.00 92.56 189 GLU A CA 1
ATOM 1507 C C . GLU A 1 189 ? 21.039 -8.294 -13.139 1.00 92.56 189 GLU A C 1
ATOM 1509 O O . GLU A 1 189 ? 21.244 -8.222 -11.925 1.00 92.56 189 GLU A O 1
ATOM 1514 N N . PHE A 1 190 ? 20.282 -9.265 -13.665 1.00 89.56 190 PHE A N 1
ATOM 1515 C CA . PHE A 1 190 ? 19.539 -10.229 -12.833 1.00 89.56 190 PHE A CA 1
ATOM 1516 C C . PHE A 1 190 ? 20.434 -11.150 -11.989 1.00 89.56 190 PHE A C 1
ATOM 1518 O O . PHE A 1 190 ? 20.013 -11.591 -10.923 1.00 89.56 190 PHE A O 1
ATOM 1525 N N . ASP A 1 191 ? 21.677 -11.379 -12.412 1.00 93.25 191 ASP A N 1
ATOM 1526 C CA . ASP A 1 191 ? 22.643 -12.216 -11.687 1.00 93.25 191 ASP A CA 1
ATOM 1527 C C . ASP A 1 191 ? 23.358 -11.466 -10.547 1.00 93.25 191 ASP A C 1
ATOM 1529 O O . ASP A 1 191 ? 24.252 -12.010 -9.902 1.00 93.25 191 ASP A O 1
ATOM 1533 N N . SER A 1 192 ? 22.981 -10.209 -10.287 1.00 92.44 192 SER A N 1
ATOM 1534 C CA . SER A 1 192 ? 23.615 -9.348 -9.280 1.00 92.44 192 SER A CA 1
ATOM 1535 C C . SER A 1 192 ? 22.829 -9.219 -7.968 1.00 92.44 192 SER A C 1
ATOM 1537 O O . SER A 1 192 ? 22.980 -8.214 -7.277 1.00 92.44 192 SER A O 1
ATOM 1539 N N . ILE A 1 193 ? 21.967 -10.190 -7.646 1.00 82.06 193 ILE A N 1
ATOM 1540 C CA . ILE A 1 193 ? 21.204 -10.248 -6.377 1.00 82.06 193 ILE A CA 1
ATOM 1541 C C . ILE A 1 193 ? 22.137 -10.277 -5.163 1.00 82.06 193 ILE A C 1
ATOM 1543 O O . ILE A 1 193 ? 23.168 -10.984 -5.229 1.00 82.06 193 ILE A O 1
#

Solvent-accessible surface area (backbone atoms only — not comparable to full-atom values): 11896 Å² total; per-residue (Å²): 136,82,83,80,82,60,64,43,78,44,79,48,82,54,43,94,72,43,49,35,32,42,38,29,58,37,55,68,43,74,40,68,57,71,27,40,40,32,27,69,24,80,49,56,28,36,35,62,49,91,76,70,44,71,46,48,48,76,38,69,51,78,46,55,69,38,32,33,50,34,36,55,30,34,38,40,37,35,67,61,86,93,61,74,68,82,57,50,68,76,31,78,60,35,42,55,44,40,84,81,36,86,88,45,63,84,85,45,66,36,32,33,35,49,74,44,80,73,57,73,40,66,48,25,64,50,31,76,72,62,78,37,96,60,76,47,79,90,54,48,44,80,42,80,39,68,51,64,54,74,50,62,65,86,99,68,64,85,74,87,79,92,78,87,48,91,76,75,74,91,85,81,88,76,90,86,75,90,85,87,80,94,81,72,54,82,50,99,44,89,90,33,97

Foldseek 3Di:
DDDPQDKDWDWDPQFPQKTKIKIAFDAFAFAAAWKKKAAQAQAWWWKPDVVTDTHGHLGIDIDHGTTTHDGGIIMIMGGDPPDPCVCSCVGPQKDQVCVVVVPQDPVARKIKGDKDFRDKYWFQVCVVVVVDPDGDPVRIDIDGDMDIDMDGDPPGDPADDDADDVVGDDDGDDDDDDDDDDDDAPDSDPVRD